Protein AF-A0A1F1UCA5-F1 (afdb_monomer_lite)

Secondary structure (DSSP, 8-state):
------GGG-SS------------------S--PPPSSEEEEEEEEEE-BTBTTS--EEEEEEEEE--HHHHHHHHHHHT-TT--HHHHHHHHHHHHHHHHT--GGGEEEEEEETTEEEEEEEEEEHHHHHHHH-EEEEE-TTS-EEEEE-GGGG--BGGGTEEEEEEEE-SS-EEEESTT-EEETTEEEEEHHHHHHHTTT----TT--SSSS--EEEEEPPS----

Radius of gyration: 19.63 Å; chains: 1; bounding box: 53×40×65 Å

Foldseek 3Di:
DDDQDQPLPPPPDADDDDDDDDDDDDDDDDPPPPQDPFWEKEKEWEWDDPPPQPDFIWIKIKIKTAAHPVRQVVVCVVNVHDLQAPQVVVVSVVVVLCVVLVHDPVQWDKDAPDRRMIMIIGPTHGQVSVCVVFVWHWHQDPLQKIKIWGDLVSQAARVVRSYKYKYKYADPFFWPDWPLPFDGDGRITMDINVSSCVQCVPWDDDDPPDPDTGGITMIMHDRPDPPD

Sequence (228 aa):
MKFTKSLSAVTAVVFAGSLALTGCSTEGAEKTQEKPTANKFIYHVDVEAPDGAKKPLVANVRTKLEATDETLEKMGKEHGIENVDAKRTIEGDDENLIKVLDLSEDQVRSTSESRNVAVTEVDRLSMDKLYKMLRIKASHTDKGTYLLEILPATLAPIEEDNLTYEVNVTLPEPIEKANVSGKVDGNTVTWTSDNYAEAMKGVEIKPMMYEAAGKTLTAETRPTNTDK

pLDDT: mean 76.88, std 21.8, range [22.52, 97.5]

Structure (mmCIF, N/CA/C/O backbone):
data_AF-A0A1F1UCA5-F1
#
_entry.id   AF-A0A1F1UCA5-F1
#
loop_
_atom_site.group_PDB
_atom_site.id
_atom_site.type_symbol
_atom_site.label_atom_id
_atom_site.label_alt_id
_atom_site.label_comp_id
_atom_site.label_asym_id
_atom_site.label_entity_id
_atom_site.label_seq_id
_atom_site.pdbx_PDB_ins_code
_atom_site.Cartn_x
_atom_site.Cartn_y
_atom_site.Cartn_z
_atom_site.occupancy
_atom_site.B_iso_or_equiv
_atom_site.auth_seq_id
_atom_site.auth_comp_id
_atom_site.auth_asym_id
_atom_site.auth_atom_id
_atom_site.pdbx_PDB_model_num
ATOM 1 N N . MET A 1 1 ? 2.844 -19.594 -37.179 1.00 29.61 1 MET A N 1
ATOM 2 C CA . MET A 1 1 ? 2.090 -19.001 -36.054 1.00 29.61 1 MET A CA 1
ATOM 3 C C . MET A 1 1 ? 3.098 -18.530 -35.019 1.00 29.61 1 MET A C 1
ATOM 5 O O . MET A 1 1 ? 3.843 -19.358 -34.514 1.00 29.61 1 MET A O 1
ATOM 9 N N . LYS A 1 2 ? 3.211 -17.215 -34.795 1.00 28.41 2 LYS A N 1
ATOM 10 C CA . LYS A 1 2 ? 4.037 -16.651 -33.718 1.00 28.41 2 LYS A CA 1
ATOM 11 C C . LYS A 1 2 ? 3.200 -16.716 -32.442 1.00 28.41 2 LYS A C 1
ATOM 13 O O . LYS A 1 2 ? 2.146 -16.095 -32.390 1.00 28.41 2 LYS A O 1
ATOM 18 N N . PHE A 1 3 ? 3.626 -17.513 -31.469 1.00 28.11 3 PHE A N 1
ATOM 19 C CA . PHE A 1 3 ? 2.999 -17.553 -30.153 1.00 28.11 3 PHE A CA 1
ATOM 20 C C . PHE A 1 3 ? 3.394 -16.279 -29.401 1.00 28.11 3 PHE A C 1
ATOM 22 O O . PHE A 1 3 ? 4.516 -16.171 -28.912 1.00 28.11 3 PHE A O 1
ATOM 29 N N . THR A 1 4 ? 2.493 -15.301 -29.344 1.00 30.06 4 THR A N 1
ATOM 30 C CA . THR A 1 4 ? 2.537 -14.217 -28.359 1.00 30.06 4 THR A CA 1
ATOM 31 C C . THR A 1 4 ? 2.381 -14.851 -26.983 1.00 30.06 4 THR A C 1
ATOM 33 O O . THR A 1 4 ? 1.290 -15.285 -26.614 1.00 30.06 4 THR A O 1
ATOM 36 N N . LYS A 1 5 ? 3.486 -14.985 -26.245 1.00 30.11 5 LYS A N 1
ATOM 37 C CA . LYS A 1 5 ? 3.418 -15.314 -24.823 1.00 30.11 5 LYS A CA 1
ATOM 38 C C . LYS A 1 5 ? 2.804 -14.107 -24.117 1.00 30.11 5 LYS A C 1
ATOM 40 O O . LYS A 1 5 ? 3.345 -13.012 -24.186 1.00 30.11 5 LYS A O 1
ATOM 45 N N . SER A 1 6 ? 1.643 -14.332 -23.517 1.00 28.06 6 SER A N 1
ATOM 46 C CA . SER A 1 6 ? 0.975 -13.401 -22.614 1.00 28.06 6 SER A CA 1
ATOM 47 C C . SER A 1 6 ? 1.941 -12.943 -21.511 1.00 28.06 6 SER A C 1
ATOM 49 O O . SER A 1 6 ? 2.622 -13.792 -20.929 1.00 28.06 6 SER A O 1
ATOM 51 N N . LEU A 1 7 ? 1.975 -11.638 -21.200 1.00 37.88 7 LEU A N 1
ATOM 52 C CA . LEU A 1 7 ? 2.659 -11.086 -20.014 1.00 37.88 7 LEU A CA 1
ATOM 53 C C . LEU A 1 7 ? 2.157 -11.719 -18.701 1.00 37.88 7 LEU A C 1
ATOM 55 O O . LEU A 1 7 ? 2.854 -11.678 -17.696 1.00 37.88 7 LEU A O 1
ATOM 59 N N . SER A 1 8 ? 0.988 -12.366 -18.714 1.00 31.72 8 SER A N 1
ATOM 60 C CA . SER A 1 8 ? 0.300 -12.917 -17.540 1.00 31.72 8 SER A CA 1
ATOM 61 C C . SER A 1 8 ? 0.996 -14.094 -16.830 1.00 31.72 8 SER A C 1
ATOM 63 O O . SER A 1 8 ? 0.347 -14.791 -16.055 1.00 31.72 8 SER A O 1
ATOM 65 N N . ALA A 1 9 ? 2.256 -14.410 -17.141 1.00 26.06 9 ALA A N 1
ATOM 66 C CA . ALA A 1 9 ? 2.940 -15.607 -16.640 1.00 26.06 9 ALA A CA 1
ATOM 67 C C . ALA A 1 9 ? 4.094 -15.330 -15.659 1.00 26.06 9 ALA A C 1
ATOM 69 O O . ALA A 1 9 ? 4.720 -16.285 -15.203 1.00 26.06 9 ALA A O 1
ATOM 70 N N . VAL A 1 10 ? 4.385 -14.074 -15.307 1.00 35.16 10 VAL A N 1
ATOM 71 C CA . VAL A 1 10 ? 5.532 -13.737 -14.442 1.00 35.16 10 VAL A CA 1
ATOM 72 C C . VAL A 1 10 ? 5.078 -12.981 -13.196 1.00 35.16 10 VAL A C 1
ATOM 74 O O . VAL A 1 10 ? 5.385 -11.819 -12.996 1.00 35.16 10 VAL A O 1
ATOM 77 N N . THR A 1 11 ? 4.355 -13.672 -12.319 1.00 31.28 11 THR A N 1
ATOM 78 C CA . THR A 1 11 ? 4.196 -13.247 -10.912 1.00 31.28 11 THR A CA 1
ATOM 79 C C . THR A 1 11 ? 4.690 -14.327 -9.947 1.00 31.28 11 THR A C 1
ATOM 81 O O . THR A 1 11 ? 4.282 -14.392 -8.792 1.00 31.28 11 THR A O 1
ATOM 84 N N . ALA A 1 12 ? 5.555 -15.228 -10.425 1.00 26.84 12 ALA A N 1
ATOM 85 C CA . ALA A 1 12 ? 6.009 -16.371 -9.644 1.00 26.84 12 ALA A CA 1
ATOM 86 C C . ALA A 1 12 ? 7.443 -16.813 -9.968 1.00 26.84 12 ALA A C 1
ATOM 88 O O . ALA A 1 12 ? 7.675 -18.006 -10.103 1.00 26.84 12 ALA A O 1
ATOM 89 N N . VAL A 1 13 ? 8.416 -15.902 -10.072 1.00 29.83 13 VAL A N 1
ATOM 90 C CA . VAL A 1 13 ? 9.819 -16.246 -9.771 1.00 29.83 13 VAL A CA 1
ATOM 91 C C . VAL A 1 13 ? 10.493 -15.027 -9.155 1.00 29.83 13 VAL A C 1
ATOM 93 O O . VAL A 1 13 ? 10.746 -14.027 -9.810 1.00 29.83 13 VAL A O 1
ATOM 96 N N . VAL A 1 14 ? 10.737 -15.142 -7.860 1.00 32.75 14 VAL A N 1
ATOM 97 C CA . VAL A 1 14 ? 11.439 -14.204 -6.995 1.00 32.75 14 VAL A CA 1
ATOM 98 C C . VAL A 1 14 ? 12.895 -14.694 -6.881 1.00 32.75 14 VAL A C 1
ATOM 100 O O . VAL A 1 14 ? 13.100 -15.865 -6.568 1.00 32.75 14 VAL A O 1
ATOM 103 N N . PHE A 1 15 ? 13.857 -13.792 -7.128 1.00 35.78 15 PHE A N 1
ATOM 104 C CA . PHE A 1 15 ? 15.317 -13.854 -6.893 1.00 35.78 15 PHE A CA 1
ATOM 105 C C . PHE A 1 15 ? 16.154 -14.955 -7.580 1.00 35.78 15 PHE A C 1
ATOM 107 O O . PHE A 1 15 ? 16.087 -16.117 -7.182 1.00 35.78 15 PHE A O 1
ATOM 114 N N . ALA A 1 16 ? 17.074 -14.559 -8.482 1.00 26.48 16 ALA A N 1
ATOM 115 C CA . ALA A 1 16 ? 18.389 -15.214 -8.664 1.00 26.48 16 ALA A CA 1
ATOM 116 C C . ALA A 1 16 ? 19.351 -14.470 -9.638 1.00 26.48 16 ALA A C 1
ATOM 118 O O . ALA A 1 16 ? 19.442 -14.818 -10.810 1.00 26.48 16 ALA A O 1
ATOM 119 N N . GLY A 1 17 ? 20.207 -13.587 -9.104 1.00 22.52 17 GLY A N 1
ATOM 120 C CA . GLY A 1 17 ? 21.672 -13.753 -9.187 1.00 22.52 17 GLY A CA 1
ATOM 121 C C . GLY A 1 17 ? 22.502 -13.129 -10.336 1.00 22.52 17 GLY A C 1
ATOM 122 O O . GLY A 1 17 ? 22.533 -13.632 -11.453 1.00 22.52 17 GLY A O 1
ATOM 123 N N . SER A 1 18 ? 23.414 -12.229 -9.919 1.00 27.73 18 SER A N 1
ATOM 124 C CA . SER A 1 18 ? 24.843 -12.067 -10.313 1.00 27.73 18 SER A CA 1
ATOM 125 C C . SER A 1 18 ? 25.312 -11.027 -11.372 1.00 27.73 18 SER A C 1
ATOM 127 O O . SER A 1 18 ? 25.356 -11.287 -12.565 1.00 27.73 18 SER A O 1
ATOM 129 N N . LEU A 1 19 ? 25.794 -9.882 -10.841 1.00 24.55 19 LEU A N 1
ATOM 130 C CA . LEU A 1 19 ? 27.102 -9.184 -11.008 1.00 24.55 19 LEU A CA 1
ATOM 131 C C . LEU A 1 19 ? 27.727 -8.928 -12.410 1.00 24.55 19 LEU A C 1
ATOM 133 O O . LEU A 1 19 ? 28.256 -9.854 -13.015 1.00 24.55 19 LEU A O 1
ATOM 137 N N . ALA A 1 20 ? 27.895 -7.642 -12.794 1.00 25.06 20 ALA A N 1
ATOM 138 C CA . ALA A 1 20 ? 29.189 -6.903 -12.848 1.00 25.06 20 ALA A CA 1
ATOM 139 C C . ALA A 1 20 ? 29.136 -5.562 -13.652 1.00 25.06 20 ALA A C 1
ATOM 141 O O . ALA A 1 20 ? 28.947 -5.573 -14.862 1.00 25.06 20 ALA A O 1
ATOM 142 N N . LEU A 1 21 ? 29.349 -4.434 -12.938 1.00 25.48 21 LEU A N 1
ATOM 143 C CA . LEU A 1 21 ? 30.117 -3.185 -13.230 1.00 25.48 21 LEU A CA 1
ATOM 144 C C . LEU A 1 21 ? 30.489 -2.884 -14.710 1.00 25.48 21 LEU A C 1
ATOM 146 O O . LEU A 1 21 ? 31.111 -3.710 -15.360 1.00 25.48 21 LEU A O 1
ATOM 150 N N . THR A 1 22 ? 30.329 -1.702 -15.326 1.00 28.91 22 THR A N 1
ATOM 151 C CA . THR A 1 22 ? 30.585 -0.294 -14.935 1.00 28.91 22 THR A CA 1
ATOM 152 C C . THR A 1 22 ? 30.262 0.608 -16.145 1.00 28.91 22 THR A C 1
ATOM 154 O O . THR A 1 22 ? 30.423 0.154 -17.275 1.00 28.91 22 THR A O 1
ATOM 157 N N . GLY A 1 23 ? 29.981 1.902 -15.928 1.00 24.97 23 GLY A N 1
ATOM 158 C CA . GLY A 1 23 ? 30.421 2.948 -16.871 1.00 24.97 23 GLY A CA 1
ATOM 159 C C . GLY A 1 23 ? 29.433 4.072 -17.201 1.00 24.97 23 GLY A C 1
ATOM 160 O O . GLY A 1 23 ? 28.530 3.886 -18.002 1.00 24.97 23 GLY A O 1
ATOM 161 N N . CYS A 1 24 ? 29.699 5.243 -16.611 1.00 31.12 24 CYS A N 1
ATOM 162 C CA . CYS A 1 24 ? 29.174 6.600 -16.845 1.00 31.12 24 CYS A CA 1
ATOM 163 C C . CYS A 1 24 ? 28.965 6.967 -18.341 1.00 31.12 24 CYS A C 1
ATOM 165 O O . CYS A 1 24 ? 29.626 6.404 -19.202 1.00 31.12 24 CYS A O 1
ATOM 167 N N . SER A 1 25 ? 28.169 7.960 -18.754 1.00 32.81 25 SER A N 1
ATOM 168 C CA . SER A 1 25 ? 28.015 9.309 -18.194 1.00 32.81 25 SER A CA 1
ATOM 169 C C . SER A 1 25 ? 26.886 10.112 -18.882 1.00 32.81 25 SER A C 1
ATOM 171 O O . SER A 1 25 ? 26.629 9.870 -20.056 1.00 32.81 25 SER A O 1
ATOM 173 N N . THR A 1 26 ? 26.336 11.100 -18.148 1.00 37.50 26 THR A N 1
ATOM 174 C CA . THR A 1 26 ? 25.958 12.508 -18.506 1.00 37.50 26 THR A CA 1
ATOM 175 C C . THR A 1 26 ? 25.437 12.827 -19.921 1.00 37.50 26 THR A C 1
ATOM 177 O O . THR A 1 26 ? 26.039 12.420 -20.903 1.00 37.50 26 THR A O 1
ATOM 180 N N . GLU A 1 27 ? 24.450 13.690 -20.182 1.00 36.00 27 GLU A N 1
ATOM 181 C CA . GLU A 1 27 ? 23.728 14.756 -19.456 1.00 36.00 27 GLU A CA 1
ATOM 182 C C . GLU A 1 27 ? 22.637 15.285 -20.430 1.00 36.00 27 GLU A C 1
ATOM 184 O O . GLU A 1 27 ? 22.851 15.228 -21.642 1.00 36.00 27 GLU A O 1
ATOM 189 N N . GLY A 1 28 ? 21.539 15.892 -19.943 1.00 29.39 28 GLY A N 1
ATOM 190 C CA . GLY A 1 28 ? 20.855 16.961 -20.704 1.00 29.39 28 GLY A CA 1
ATOM 191 C C . GLY A 1 28 ? 19.314 17.017 -20.734 1.00 29.39 28 GLY A C 1
ATOM 192 O O . GLY A 1 28 ? 18.699 16.456 -21.627 1.00 29.39 28 GLY A O 1
ATOM 193 N N . ALA A 1 29 ? 18.755 17.833 -19.829 1.00 41.31 29 ALA A N 1
ATOM 194 C CA . ALA A 1 29 ? 17.634 18.784 -19.982 1.00 41.31 29 ALA A CA 1
ATOM 195 C C . ALA A 1 29 ? 16.219 18.354 -20.449 1.00 41.31 29 ALA A C 1
ATOM 197 O O . ALA A 1 29 ? 15.969 18.091 -21.614 1.00 41.31 29 ALA A O 1
ATOM 198 N N . GLU A 1 30 ? 15.252 18.544 -19.549 1.00 29.78 30 GLU A N 1
ATOM 199 C CA . GLU A 1 30 ? 14.066 19.418 -19.670 1.00 29.78 30 GLU A CA 1
ATOM 200 C C . GLU A 1 30 ? 13.594 19.673 -18.217 1.00 29.78 30 GLU A C 1
ATOM 202 O O . GLU A 1 30 ? 14.087 19.005 -17.309 1.00 29.78 30 GLU A O 1
ATOM 207 N N . LYS A 1 31 ? 12.643 20.574 -17.915 1.00 44.56 31 LYS A N 1
ATOM 208 C CA . LYS A 1 31 ? 11.865 20.415 -16.656 1.00 44.56 31 LYS A CA 1
ATOM 209 C C . LYS A 1 31 ? 10.857 19.278 -16.853 1.00 44.56 31 LYS A C 1
ATOM 211 O O . LYS A 1 31 ? 9.648 19.441 -16.735 1.00 44.56 31 LYS A O 1
ATOM 216 N N . THR A 1 32 ? 11.407 18.144 -17.248 1.00 45.00 32 THR A N 1
ATOM 217 C CA . THR A 1 32 ? 10.836 16.822 -17.182 1.00 45.00 32 THR A CA 1
ATOM 218 C C . THR A 1 32 ? 10.604 16.533 -15.709 1.00 45.00 32 THR A C 1
ATOM 220 O O . THR A 1 32 ? 11.380 16.964 -14.852 1.00 45.00 32 THR A O 1
ATOM 223 N N . GLN A 1 33 ? 9.514 15.834 -15.398 1.00 55.53 33 GLN A N 1
ATOM 224 C CA . GLN A 1 33 ? 9.449 15.089 -14.147 1.00 55.53 33 GLN A CA 1
ATOM 225 C C . GLN A 1 33 ? 10.791 14.363 -14.032 1.00 55.53 33 GLN A C 1
ATOM 227 O O . GLN A 1 33 ? 11.160 13.639 -14.962 1.00 55.53 33 GLN A O 1
ATOM 232 N N . GLU A 1 34 ? 11.574 14.704 -13.003 1.00 72.31 34 GLU A N 1
ATOM 233 C CA . GLU A 1 34 ? 12.939 14.204 -12.891 1.00 72.31 34 GLU A CA 1
ATOM 234 C C . GLU A 1 34 ? 12.857 12.687 -12.980 1.00 72.31 34 GLU A C 1
ATOM 236 O O . GLU A 1 34 ? 12.045 12.065 -12.287 1.00 72.31 34 GLU A O 1
ATOM 241 N N . LYS A 1 35 ? 13.594 12.113 -13.935 1.00 83.00 35 LYS A N 1
ATOM 242 C CA . LYS A 1 35 ? 13.526 10.676 -14.167 1.00 83.00 35 LYS A CA 1
ATOM 243 C C . LYS A 1 35 ? 13.821 9.970 -12.844 1.00 83.00 35 LYS A C 1
ATOM 245 O O . LYS A 1 35 ? 14.785 10.363 -12.180 1.00 83.00 35 LYS A O 1
ATOM 250 N N . PRO A 1 36 ? 13.042 8.942 -12.471 1.00 86.25 36 PRO A N 1
ATOM 251 C CA . PRO A 1 36 ? 13.325 8.177 -11.271 1.00 86.25 36 PRO A CA 1
ATOM 252 C C . PRO A 1 36 ? 14.775 7.691 -11.288 1.00 86.25 36 PRO A C 1
ATOM 254 O O . PRO A 1 36 ? 15.224 7.070 -12.253 1.00 86.25 36 PRO A O 1
ATOM 257 N N . THR A 1 37 ? 15.513 8.007 -10.228 1.00 87.56 37 THR A N 1
ATOM 258 C CA . THR A 1 37 ? 16.899 7.555 -10.026 1.00 87.56 37 THR A CA 1
ATOM 259 C C . THR A 1 37 ? 16.964 6.235 -9.256 1.00 87.56 37 THR A C 1
ATOM 261 O O . THR A 1 37 ? 18.003 5.581 -9.231 1.00 87.56 37 THR A O 1
ATOM 264 N N . ALA A 1 38 ? 15.843 5.824 -8.663 1.00 88.69 38 ALA A N 1
ATOM 265 C CA . ALA A 1 38 ? 15.625 4.541 -8.015 1.00 88.69 38 ALA A CA 1
ATOM 266 C C . ALA A 1 38 ? 14.212 4.046 -8.343 1.00 88.69 38 ALA A C 1
ATOM 268 O O . ALA A 1 38 ? 13.340 4.846 -8.692 1.00 88.69 38 ALA A O 1
ATOM 269 N N . ASN A 1 39 ? 13.990 2.738 -8.226 1.00 91.00 39 ASN A N 1
ATOM 270 C CA . ASN A 1 39 ? 12.667 2.172 -8.430 1.00 91.00 39 ASN A CA 1
ATOM 271 C C . ASN A 1 39 ? 11.850 2.331 -7.142 1.00 91.00 39 ASN A C 1
ATOM 273 O O . ASN A 1 39 ? 12.332 2.068 -6.033 1.00 91.00 39 ASN A O 1
ATOM 277 N N . LYS A 1 40 ? 10.601 2.769 -7.272 1.00 93.00 40 LYS A N 1
ATOM 278 C CA . LYS A 1 40 ? 9.716 2.977 -6.128 1.00 93.00 40 LYS A CA 1
ATOM 279 C C . LYS A 1 40 ? 8.298 2.541 -6.449 1.00 93.00 40 LYS A C 1
ATOM 281 O O . LYS A 1 40 ? 7.750 2.886 -7.495 1.00 93.00 40 LYS A O 1
ATOM 286 N N . PHE A 1 41 ? 7.697 1.818 -5.515 1.00 92.00 41 PHE A N 1
ATOM 287 C CA . PHE A 1 41 ? 6.286 1.468 -5.537 1.00 92.00 41 PHE A CA 1
ATOM 288 C C . PHE A 1 41 ? 5.586 2.148 -4.365 1.00 92.00 41 PHE A C 1
ATOM 290 O O . PHE A 1 41 ? 5.955 1.946 -3.206 1.00 92.00 41 PHE A O 1
ATOM 297 N N . ILE A 1 42 ? 4.590 2.975 -4.657 1.00 94.31 42 ILE A N 1
ATOM 298 C CA . ILE A 1 42 ? 3.882 3.759 -3.645 1.00 94.31 42 ILE A CA 1
ATOM 299 C C . ILE A 1 42 ? 2.419 3.347 -3.644 1.00 94.31 42 ILE A C 1
ATOM 301 O O . ILE A 1 42 ? 1.742 3.455 -4.665 1.00 94.31 42 ILE A O 1
ATOM 305 N N . TYR A 1 43 ? 1.922 2.931 -2.487 1.00 93.81 43 TYR A N 1
ATOM 306 C CA . TYR A 1 43 ? 0.505 2.697 -2.252 1.00 93.81 43 TYR A CA 1
ATOM 307 C C . TYR A 1 43 ? -0.079 3.863 -1.465 1.00 93.81 43 TYR A C 1
ATOM 309 O O . TYR A 1 43 ? 0.372 4.156 -0.359 1.00 93.8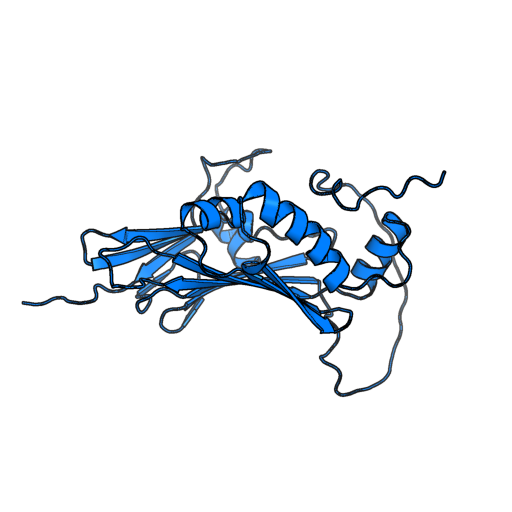1 43 TYR A O 1
ATOM 317 N N . HIS A 1 44 ? -1.105 4.505 -2.009 1.00 97.31 44 HIS A N 1
ATOM 318 C CA . HIS A 1 44 ? -1.985 5.396 -1.265 1.00 97.31 44 HIS A CA 1
ATOM 319 C C . HIS A 1 44 ? -3.320 4.692 -1.071 1.00 97.31 44 HIS A C 1
ATOM 321 O O . HIS A 1 44 ? -3.983 4.348 -2.046 1.00 97.31 44 HIS A O 1
ATOM 327 N N . VAL A 1 45 ? -3.693 4.456 0.179 1.00 97.25 45 VAL A N 1
ATOM 328 C CA . VAL A 1 45 ? -4.930 3.776 0.555 1.00 97.25 45 VAL A CA 1
ATOM 329 C C . VAL A 1 45 ? -5.773 4.750 1.353 1.00 97.25 45 VAL A C 1
ATOM 331 O O . VAL A 1 45 ? -5.404 5.105 2.469 1.00 97.25 45 VAL A O 1
ATOM 334 N N . ASP A 1 46 ? -6.898 5.165 0.791 1.00 97.00 46 ASP A N 1
ATOM 335 C CA . ASP A 1 46 ? -7.871 6.004 1.480 1.00 97.00 46 ASP A CA 1
ATOM 336 C C . ASP A 1 46 ? -9.017 5.136 1.990 1.00 97.00 46 ASP A C 1
ATOM 338 O O . ASP A 1 46 ? -9.760 4.555 1.195 1.00 97.00 46 ASP A O 1
ATOM 342 N N . VAL A 1 47 ? -9.110 4.977 3.310 1.00 94.94 47 VAL A N 1
ATOM 343 C CA . VAL A 1 47 ? -10.154 4.192 3.967 1.00 94.94 47 VAL A CA 1
ATOM 344 C C . VAL A 1 47 ? -11.311 5.108 4.329 1.00 94.94 47 VAL A C 1
ATOM 346 O O . VAL A 1 47 ? -11.186 5.999 5.167 1.00 94.94 47 VAL A O 1
ATOM 349 N N . GLU A 1 48 ? -12.479 4.806 3.778 1.00 91.38 48 GLU A N 1
ATOM 350 C CA . GLU A 1 48 ? -13.699 5.574 3.977 1.00 91.38 48 GLU A CA 1
ATOM 351 C C . GLU A 1 48 ? -14.738 4.797 4.792 1.00 91.38 48 GLU A C 1
ATOM 353 O O . GLU A 1 48 ? -14.866 3.569 4.702 1.00 91.38 48 GLU A O 1
ATOM 358 N N . ALA A 1 49 ? -15.553 5.549 5.535 1.00 86.19 49 ALA A N 1
ATOM 359 C CA . ALA A 1 49 ? -16.763 5.077 6.202 1.00 86.19 49 ALA A CA 1
ATOM 360 C C . ALA A 1 49 ? -17.995 5.761 5.564 1.00 86.19 49 ALA A C 1
ATOM 362 O O . ALA A 1 49 ? -18.446 6.788 6.076 1.00 86.19 49 ALA A O 1
ATOM 363 N N . PRO A 1 50 ? -18.560 5.221 4.461 1.00 72.44 50 PRO A N 1
ATOM 364 C CA . PRO A 1 50 ? -19.492 5.941 3.579 1.00 72.44 50 PRO A CA 1
ATOM 365 C C . PRO A 1 50 ? -20.759 6.493 4.249 1.00 72.44 50 PRO A C 1
ATOM 367 O O . PRO A 1 50 ? -21.337 7.452 3.758 1.00 72.44 50 PRO A O 1
ATOM 370 N N . ASP A 1 51 ? -21.187 5.896 5.367 1.00 69.31 51 ASP A N 1
ATOM 371 C CA . ASP A 1 51 ? -22.345 6.331 6.161 1.00 69.31 51 ASP A CA 1
ATOM 372 C C . ASP A 1 51 ? -22.026 6.315 7.677 1.00 69.31 51 ASP A C 1
ATOM 374 O O . ASP A 1 51 ? -22.880 6.011 8.517 1.00 69.31 51 ASP A O 1
ATOM 378 N N . GLY A 1 52 ? -20.761 6.581 8.031 1.00 64.19 52 GLY A N 1
ATOM 379 C CA . GLY A 1 52 ? -20.222 6.453 9.389 1.00 64.19 52 GLY A CA 1
ATOM 380 C C . GLY A 1 52 ? -19.908 5.006 9.799 1.00 64.19 52 GLY A C 1
ATOM 381 O O . GLY A 1 52 ? -20.082 4.064 9.025 1.00 64.19 52 GLY A O 1
ATOM 382 N N . ALA A 1 53 ? -19.469 4.812 11.049 1.00 63.12 53 ALA A N 1
ATOM 383 C CA . ALA A 1 53 ? -18.935 3.544 11.581 1.00 63.12 53 ALA A CA 1
ATOM 384 C C . ALA A 1 53 ? -19.881 2.319 11.527 1.00 63.12 53 ALA A C 1
ATOM 386 O O . ALA A 1 53 ? -19.485 1.208 11.873 1.00 63.12 53 ALA A O 1
ATOM 387 N N . LYS A 1 54 ? -21.148 2.500 11.131 1.00 63.66 54 LYS A N 1
ATOM 388 C CA . LYS A 1 54 ? -22.175 1.444 11.107 1.00 63.66 54 LYS A CA 1
ATOM 389 C C . LYS A 1 54 ? -22.224 0.646 9.804 1.00 63.66 54 LYS A C 1
ATOM 391 O O . LYS A 1 54 ? -22.918 -0.369 9.760 1.00 63.66 54 LYS A O 1
ATOM 396 N N . LYS A 1 55 ? -21.541 1.089 8.746 1.00 70.00 55 LYS A N 1
ATOM 397 C CA . LYS A 1 55 ? -21.437 0.346 7.483 1.00 70.00 55 LYS A CA 1
ATOM 398 C C . LYS A 1 55 ? -20.017 -0.173 7.258 1.00 70.00 55 LYS A C 1
ATOM 400 O O . LYS A 1 55 ? -19.080 0.362 7.848 1.00 70.00 55 LYS A O 1
ATOM 405 N N . PRO A 1 56 ? -19.852 -1.221 6.428 1.00 84.38 56 PRO A N 1
ATOM 406 C CA . PRO A 1 56 ? -18.534 -1.740 6.098 1.00 84.38 56 PRO A CA 1
ATOM 407 C C . PRO A 1 56 ? -17.645 -0.641 5.519 1.00 84.38 56 PRO A C 1
ATOM 409 O O . PRO A 1 56 ? -18.082 0.120 4.655 1.00 84.38 56 PRO A O 1
ATOM 412 N N . LEU A 1 57 ? -16.401 -0.598 5.989 1.00 91.75 57 LEU A N 1
ATOM 413 C CA . LEU A 1 57 ? -15.373 0.259 5.421 1.00 91.75 57 LEU A CA 1
ATOM 414 C C . LEU A 1 57 ? -15.100 -0.132 3.969 1.00 91.75 57 LEU A C 1
ATOM 416 O O . LEU A 1 57 ? -15.140 -1.316 3.605 1.00 91.75 57 LEU A O 1
ATOM 420 N N . VAL A 1 58 ? -14.772 0.870 3.166 1.00 93.31 58 VAL A N 1
ATOM 421 C CA . VAL A 1 58 ? -14.275 0.699 1.798 1.00 93.31 58 VAL A CA 1
ATOM 422 C C . VAL A 1 58 ? -12.942 1.420 1.655 1.00 93.31 58 VAL A C 1
ATOM 424 O O . VAL A 1 58 ? -12.630 2.296 2.455 1.00 93.31 58 VAL A O 1
ATOM 427 N N . ALA A 1 59 ? -12.138 1.021 0.676 1.00 95.00 59 ALA A N 1
ATOM 428 C CA . ALA A 1 59 ? -10.878 1.671 0.363 1.00 95.00 59 ALA A CA 1
ATOM 429 C C . ALA A 1 59 ? -10.807 2.066 -1.106 1.00 95.00 59 ALA A C 1
ATOM 431 O O . ALA A 1 59 ? -11.155 1.269 -1.979 1.00 95.00 59 ALA A O 1
ATOM 432 N N . ASN A 1 60 ? -10.287 3.257 -1.361 1.00 95.44 60 ASN A N 1
ATOM 433 C CA . ASN A 1 60 ? -9.796 3.651 -2.673 1.00 95.44 60 ASN A CA 1
ATOM 434 C C . ASN A 1 60 ? -8.273 3.514 -2.655 1.00 95.44 60 ASN A C 1
ATOM 436 O O . ASN A 1 60 ? -7.615 3.949 -1.706 1.00 95.44 60 ASN A O 1
ATOM 440 N N . VAL A 1 61 ? -7.706 2.858 -3.663 1.00 95.38 61 VAL A N 1
ATOM 441 C CA . VAL A 1 61 ? -6.266 2.592 -3.735 1.00 95.38 61 VAL A CA 1
ATOM 442 C C . VAL A 1 61 ? -5.698 3.273 -4.963 1.00 95.38 61 VAL A C 1
ATOM 444 O O . VAL A 1 61 ? -6.099 2.972 -6.081 1.00 95.38 61 VAL A O 1
ATOM 447 N N . ARG A 1 62 ? -4.722 4.153 -4.759 1.00 94.88 62 ARG A N 1
ATOM 448 C CA . ARG A 1 62 ? -3.891 4.706 -5.825 1.00 94.88 62 ARG A CA 1
ATOM 449 C C . ARG A 1 62 ? -2.482 4.161 -5.687 1.00 94.88 62 ARG A C 1
ATOM 451 O O . ARG A 1 62 ? -1.751 4.506 -4.759 1.00 94.88 62 ARG A O 1
ATOM 458 N N . THR A 1 63 ? -2.101 3.333 -6.639 1.00 91.50 63 THR A N 1
ATOM 459 C CA . THR A 1 63 ? -0.766 2.769 -6.769 1.00 91.50 63 THR A CA 1
ATOM 460 C C . THR A 1 63 ? 0.040 3.606 -7.748 1.00 91.50 63 THR A C 1
ATOM 462 O O . THR A 1 63 ? -0.440 3.895 -8.840 1.00 91.50 63 THR A O 1
ATOM 465 N N . LYS A 1 64 ? 1.271 3.972 -7.394 1.00 92.31 64 LYS A N 1
ATOM 466 C CA . LYS A 1 64 ? 2.216 4.646 -8.288 1.00 92.31 64 LYS A CA 1
ATOM 467 C C . LYS A 1 64 ? 3.489 3.817 -8.425 1.00 92.31 64 LYS A C 1
ATOM 469 O O . LYS A 1 64 ? 4.146 3.533 -7.425 1.00 92.31 64 LYS A O 1
ATOM 474 N N . LEU A 1 65 ? 3.836 3.481 -9.663 1.00 90.94 65 LEU A N 1
ATOM 475 C CA . LEU A 1 65 ? 5.111 2.877 -10.034 1.00 90.94 65 LEU A CA 1
ATOM 476 C C . LEU A 1 65 ? 6.026 3.961 -10.600 1.00 90.94 65 LEU A C 1
ATOM 478 O O . LEU A 1 65 ? 5.670 4.638 -11.565 1.00 90.94 65 LEU A O 1
ATOM 482 N N . GLU A 1 66 ? 7.216 4.081 -10.029 1.00 92.25 66 GLU A N 1
ATOM 483 C CA . GLU A 1 66 ? 8.334 4.843 -10.573 1.00 92.25 66 GLU A CA 1
ATOM 484 C C . GLU A 1 66 ? 9.444 3.850 -10.927 1.00 92.25 66 GLU A C 1
ATOM 486 O O . GLU A 1 66 ? 9.991 3.186 -10.046 1.00 92.25 66 GLU A O 1
ATOM 491 N N . ALA A 1 67 ? 9.749 3.716 -12.216 1.00 90.75 67 ALA A N 1
ATOM 492 C CA . ALA A 1 67 ? 10.736 2.774 -12.729 1.00 90.75 67 ALA A CA 1
ATOM 493 C C . ALA A 1 67 ? 11.882 3.508 -13.429 1.00 90.75 67 ALA A C 1
ATOM 495 O O . ALA A 1 67 ? 11.659 4.398 -14.253 1.00 90.75 67 ALA A O 1
ATOM 496 N N . THR A 1 68 ? 13.119 3.117 -13.146 1.00 91.44 68 THR A N 1
ATOM 497 C CA . THR A 1 68 ? 14.286 3.635 -13.865 1.00 91.44 68 THR A CA 1
ATOM 498 C C . THR A 1 68 ? 14.274 3.151 -15.318 1.00 91.44 68 THR A C 1
ATOM 500 O O . THR A 1 68 ? 13.671 2.127 -15.654 1.00 91.44 68 THR A O 1
ATOM 503 N N . ASP A 1 69 ? 14.960 3.879 -16.203 1.00 90.31 69 ASP A N 1
ATOM 504 C CA . ASP A 1 69 ? 15.127 3.450 -17.599 1.00 90.31 69 ASP A CA 1
ATOM 505 C C . ASP A 1 69 ? 15.798 2.070 -17.689 1.00 90.31 69 ASP A C 1
ATOM 507 O O . ASP A 1 69 ? 15.409 1.253 -18.518 1.00 90.31 69 ASP A O 1
ATOM 511 N N . GLU A 1 70 ? 16.750 1.783 -16.796 1.00 89.38 70 GLU A N 1
ATOM 512 C CA . GLU A 1 70 ? 17.441 0.493 -16.718 1.00 89.38 70 GLU A CA 1
ATOM 513 C C . GLU A 1 70 ? 16.471 -0.664 -16.441 1.00 89.38 70 GLU A C 1
ATOM 515 O O . GLU A 1 70 ? 16.487 -1.662 -17.164 1.00 89.38 70 GLU A O 1
ATOM 520 N N . THR A 1 71 ? 15.584 -0.515 -15.451 1.00 88.06 71 THR A N 1
ATOM 521 C CA . THR A 1 71 ? 14.567 -1.528 -15.124 1.00 88.06 71 THR A CA 1
ATOM 522 C C . THR A 1 71 ? 13.617 -1.741 -16.290 1.00 88.06 71 THR A C 1
ATOM 524 O O . THR A 1 71 ? 13.335 -2.880 -16.663 1.00 88.06 71 THR A O 1
ATOM 527 N N . LEU A 1 72 ? 13.149 -0.650 -16.906 1.00 87.25 72 LEU A N 1
ATOM 528 C CA . LEU A 1 72 ? 12.307 -0.727 -18.095 1.00 87.25 72 LEU A CA 1
ATOM 529 C C . LEU A 1 72 ? 13.031 -1.503 -19.200 1.00 87.25 72 LEU A C 1
ATOM 531 O O . LEU A 1 72 ? 12.519 -2.509 -19.674 1.00 87.25 72 LEU A O 1
ATOM 535 N N . GLU A 1 73 ? 14.244 -1.111 -19.580 1.00 87.88 73 GLU A N 1
ATOM 536 C CA . GLU A 1 73 ? 15.010 -1.788 -20.630 1.00 87.88 73 GLU A CA 1
ATOM 537 C C . GLU A 1 73 ? 15.283 -3.268 -20.338 1.00 87.88 73 GLU A C 1
ATOM 539 O O . GLU A 1 73 ? 15.199 -4.086 -21.260 1.00 87.88 73 GLU A O 1
ATOM 544 N N . LYS A 1 74 ? 15.590 -3.620 -19.082 1.00 85.81 74 LYS A N 1
ATOM 545 C CA . LYS A 1 74 ? 15.746 -5.011 -18.629 1.00 85.81 74 LYS A CA 1
ATOM 546 C C . LYS A 1 74 ? 14.464 -5.803 -18.898 1.00 85.81 74 LYS A C 1
ATOM 548 O O . LYS A 1 74 ? 14.519 -6.791 -19.632 1.00 85.81 74 LYS A O 1
ATOM 553 N N . MET A 1 75 ? 13.310 -5.307 -18.445 1.00 80.31 75 MET A N 1
ATOM 554 C CA . MET A 1 75 ? 12.005 -5.936 -18.703 1.00 80.31 75 MET A CA 1
ATOM 555 C C . MET A 1 75 ? 11.706 -6.046 -20.205 1.00 80.31 75 MET A C 1
ATOM 557 O O . MET A 1 75 ? 11.274 -7.090 -20.693 1.00 80.31 75 MET A O 1
ATOM 561 N N . GLY A 1 76 ? 11.981 -4.994 -20.979 1.00 81.50 76 GLY A N 1
ATOM 562 C CA . GLY A 1 76 ? 11.795 -5.010 -22.432 1.00 81.50 76 GLY A CA 1
ATOM 563 C C . GLY A 1 76 ? 12.592 -6.123 -23.112 1.00 81.50 76 GLY A C 1
ATOM 564 O O . GLY A 1 76 ? 12.053 -6.845 -23.952 1.00 81.50 76 GLY A O 1
ATOM 565 N N . LYS A 1 77 ? 13.856 -6.315 -22.715 1.00 85.62 77 LYS A N 1
ATOM 566 C CA . LYS A 1 77 ? 14.722 -7.387 -23.235 1.00 85.62 77 LYS A CA 1
ATOM 567 C C . LYS A 1 77 ? 14.228 -8.773 -22.827 1.00 85.62 77 LYS A C 1
ATOM 569 O O . LYS A 1 77 ? 14.152 -9.652 -23.683 1.00 85.62 77 LYS A O 1
ATOM 574 N N . GLU A 1 78 ? 13.872 -8.962 -21.559 1.00 81.44 78 GLU A N 1
ATOM 575 C CA . GLU A 1 78 ? 13.398 -10.247 -21.022 1.00 81.44 78 GLU A CA 1
ATOM 576 C C . GLU A 1 78 ? 12.097 -10.715 -21.687 1.00 81.44 78 GLU A C 1
ATOM 578 O O . GLU A 1 78 ? 11.925 -11.904 -21.966 1.00 81.44 78 GLU A O 1
ATOM 583 N N . HIS A 1 79 ? 11.210 -9.775 -22.018 1.00 73.56 79 HIS A N 1
ATOM 584 C CA . HIS A 1 79 ? 9.909 -10.066 -22.619 1.00 73.56 79 HIS A CA 1
ATOM 585 C C . HIS A 1 79 ? 9.868 -9.903 -24.146 1.00 73.56 79 HIS A C 1
ATOM 587 O O . HIS A 1 79 ? 8.843 -10.191 -24.766 1.00 73.56 79 HIS A O 1
ATOM 593 N N . GLY A 1 80 ? 10.967 -9.474 -24.774 1.00 80.38 80 GLY A N 1
ATOM 594 C CA . GLY A 1 80 ? 11.026 -9.221 -26.217 1.00 80.38 80 GLY A CA 1
ATOM 595 C C . GLY A 1 80 ? 10.097 -8.090 -26.670 1.00 80.38 80 GLY A C 1
ATOM 596 O O . GLY A 1 80 ? 9.523 -8.164 -27.758 1.00 80.38 80 GLY A O 1
ATOM 597 N N . ILE A 1 81 ? 9.914 -7.073 -25.826 1.00 77.12 81 ILE A N 1
ATOM 598 C CA . ILE A 1 81 ? 9.044 -5.920 -26.066 1.00 77.12 81 ILE A CA 1
ATOM 599 C C . ILE A 1 81 ? 9.908 -4.714 -26.420 1.00 77.12 81 ILE A C 1
ATOM 601 O O . ILE A 1 81 ? 10.704 -4.230 -25.616 1.00 77.12 81 ILE A O 1
ATOM 605 N N . GLU A 1 82 ? 9.704 -4.186 -27.622 1.00 73.19 82 GLU A N 1
ATOM 606 C CA . GLU A 1 82 ? 10.289 -2.911 -28.023 1.00 73.19 82 GLU A CA 1
ATOM 607 C C . GLU A 1 82 ? 9.504 -1.749 -27.390 1.00 73.19 82 GLU A C 1
ATOM 609 O O . GLU A 1 82 ? 8.268 -1.735 -27.394 1.00 73.19 82 GLU A O 1
ATOM 614 N N . ASN A 1 83 ? 10.228 -0.753 -26.865 1.00 74.69 83 ASN A N 1
ATOM 615 C CA . ASN A 1 83 ? 9.669 0.453 -26.238 1.00 74.69 83 ASN A CA 1
ATOM 616 C C . ASN A 1 83 ? 8.731 0.152 -25.058 1.00 74.69 83 ASN A C 1
ATOM 618 O O . ASN A 1 83 ? 7.567 0.545 -25.042 1.00 74.69 83 ASN A O 1
ATOM 622 N N . VAL A 1 84 ? 9.239 -0.585 -24.077 1.00 80.62 84 VAL A N 1
ATOM 623 C CA . VAL A 1 84 ? 8.570 -0.768 -22.786 1.00 80.62 84 VAL A CA 1
ATOM 624 C C . VAL A 1 84 ? 8.522 0.546 -21.993 1.00 80.62 84 VAL A C 1
ATOM 626 O O . VAL A 1 84 ? 9.464 1.352 -22.001 1.00 80.62 84 VAL A O 1
ATOM 629 N N . ASP A 1 85 ? 7.393 0.746 -21.326 1.00 86.50 85 ASP A N 1
ATOM 630 C CA . ASP A 1 85 ? 7.092 1.866 -20.445 1.00 86.50 85 ASP A CA 1
ATOM 631 C C . ASP A 1 85 ? 6.419 1.338 -19.169 1.00 86.50 85 ASP A C 1
ATOM 633 O O . ASP A 1 85 ? 5.942 0.202 -19.131 1.00 86.50 85 ASP A O 1
ATOM 637 N N . ALA A 1 86 ? 6.394 2.159 -18.120 1.00 85.19 86 ALA A N 1
ATOM 638 C CA . ALA A 1 86 ? 5.858 1.781 -16.817 1.00 85.19 86 ALA A CA 1
ATOM 639 C C . ALA A 1 86 ? 4.362 1.429 -16.867 1.00 85.19 86 ALA A C 1
ATOM 641 O O . ALA A 1 86 ? 3.909 0.600 -16.080 1.00 85.19 86 ALA A O 1
ATOM 642 N N . LYS A 1 87 ? 3.594 2.017 -17.796 1.00 83.69 87 LYS A N 1
ATOM 643 C CA . LYS A 1 87 ? 2.157 1.741 -17.933 1.00 83.69 87 LYS A CA 1
ATOM 644 C C . LYS A 1 87 ? 1.925 0.324 -18.441 1.00 83.69 87 LYS A C 1
ATOM 646 O O . LYS A 1 87 ? 1.107 -0.391 -17.879 1.00 83.69 87 LYS A O 1
ATOM 651 N N . ARG A 1 88 ? 2.691 -0.117 -19.438 1.00 77.81 88 ARG A N 1
ATOM 652 C CA . ARG A 1 88 ? 2.632 -1.498 -19.940 1.00 77.81 88 ARG A CA 1
ATOM 653 C C . ARG A 1 88 ? 2.995 -2.528 -18.875 1.00 77.81 88 ARG A C 1
ATOM 655 O O . ARG A 1 88 ? 2.461 -3.632 -18.913 1.00 77.81 88 ARG A O 1
ATOM 662 N N . THR A 1 89 ? 3.893 -2.182 -17.951 1.00 73.94 89 THR A N 1
ATOM 663 C CA . THR A 1 89 ? 4.239 -3.053 -16.821 1.00 73.94 89 THR A CA 1
ATOM 664 C C . THR A 1 89 ? 3.038 -3.252 -15.895 1.00 73.94 89 THR A C 1
ATOM 666 O O . THR A 1 89 ? 2.696 -4.392 -15.602 1.00 73.94 89 THR A O 1
ATOM 669 N N . ILE A 1 90 ? 2.352 -2.173 -15.499 1.00 77.12 90 ILE A N 1
ATOM 670 C CA . ILE A 1 90 ? 1.207 -2.263 -14.575 1.00 77.12 90 ILE A CA 1
ATOM 671 C C . ILE A 1 90 ? -0.072 -2.797 -15.234 1.00 77.12 90 ILE A C 1
ATOM 673 O O . ILE A 1 90 ? -0.841 -3.476 -14.572 1.00 77.12 90 ILE A O 1
ATOM 677 N N . GLU A 1 91 ? -0.291 -2.578 -16.536 1.00 74.88 91 GLU A N 1
ATOM 678 C CA . GLU A 1 91 ? -1.495 -3.072 -17.229 1.00 74.88 91 GLU A CA 1
ATOM 679 C C . GLU A 1 91 ? -1.589 -4.606 -17.215 1.00 74.88 91 GLU A C 1
ATOM 681 O O . GLU A 1 91 ? -2.680 -5.168 -17.111 1.00 74.88 91 GLU A O 1
ATOM 686 N N . GLY A 1 92 ? -0.445 -5.298 -17.276 1.00 72.19 92 GLY A N 1
ATOM 687 C CA . GLY A 1 92 ? -0.403 -6.752 -17.106 1.00 72.19 92 GLY A CA 1
ATOM 688 C C . GLY A 1 92 ? -0.803 -7.193 -15.694 1.00 72.19 92 GLY A C 1
ATOM 689 O O . GLY A 1 92 ? -1.494 -8.204 -15.533 1.00 72.19 92 GLY A O 1
ATOM 690 N N . ASP A 1 93 ? -0.413 -6.417 -14.683 1.00 73.25 93 ASP A N 1
ATOM 691 C CA . ASP A 1 93 ? -0.784 -6.657 -13.289 1.00 73.25 93 ASP A CA 1
ATOM 692 C C . ASP A 1 93 ? -2.261 -6.333 -13.036 1.00 73.25 93 ASP A C 1
ATOM 694 O O . ASP A 1 93 ? -2.922 -7.075 -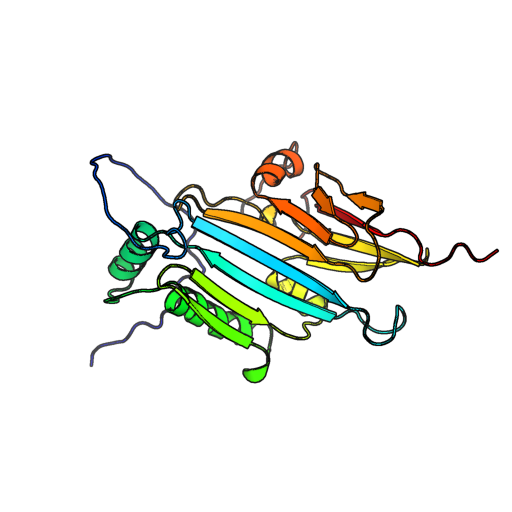12.309 1.00 73.25 93 ASP A O 1
ATOM 698 N N . ASP A 1 94 ? -2.814 -5.303 -13.682 1.00 79.25 94 ASP A N 1
ATOM 699 C CA . ASP A 1 94 ? -4.223 -4.914 -13.566 1.00 79.25 94 ASP A CA 1
ATOM 700 C C . ASP A 1 94 ? -5.157 -6.027 -14.048 1.00 79.25 94 ASP A C 1
ATOM 702 O O . ASP A 1 94 ? -6.119 -6.374 -13.363 1.00 79.25 94 ASP A O 1
ATOM 706 N N . GLU A 1 95 ? -4.864 -6.655 -15.193 1.00 78.19 95 GLU A N 1
ATOM 707 C CA . GLU A 1 95 ? -5.662 -7.784 -15.687 1.00 78.19 95 GLU A CA 1
ATOM 708 C C . GLU A 1 95 ? -5.695 -8.949 -14.691 1.00 78.19 95 GLU A C 1
ATOM 710 O O . GLU A 1 95 ? -6.710 -9.643 -14.553 1.00 78.19 95 GLU A O 1
ATOM 715 N N . ASN A 1 96 ? -4.570 -9.202 -14.021 1.00 79.62 96 ASN A N 1
ATOM 716 C CA . ASN A 1 96 ? -4.477 -10.237 -13.002 1.00 79.62 96 ASN A CA 1
ATOM 717 C C . ASN A 1 96 ? -5.216 -9.817 -11.726 1.00 79.62 96 ASN A C 1
ATOM 719 O O . ASN A 1 96 ? -5.981 -10.604 -11.170 1.00 79.62 96 ASN A O 1
ATOM 723 N N . LEU A 1 97 ? -5.048 -8.565 -11.301 1.00 81.75 97 LEU A N 1
ATOM 724 C CA . LEU A 1 97 ? -5.712 -7.973 -10.145 1.00 81.75 97 LEU A CA 1
ATOM 725 C C . LEU A 1 97 ? -7.236 -8.051 -10.279 1.00 81.75 97 LEU A C 1
ATOM 727 O O . LEU A 1 97 ? -7.902 -8.539 -9.365 1.00 81.75 97 LEU A O 1
ATOM 731 N N . ILE A 1 98 ? -7.774 -7.643 -11.433 1.00 83.00 98 ILE A N 1
ATOM 732 C CA . ILE A 1 98 ? -9.204 -7.695 -11.764 1.00 83.00 98 ILE A CA 1
ATOM 733 C C . ILE A 1 98 ? -9.738 -9.120 -11.597 1.00 83.00 98 ILE A C 1
ATOM 735 O O . ILE A 1 98 ? -10.760 -9.323 -10.944 1.00 83.00 98 ILE A O 1
ATOM 739 N N . LYS A 1 99 ? -9.022 -10.124 -12.119 1.00 84.38 99 LYS A N 1
ATOM 740 C CA . LYS A 1 99 ? -9.425 -11.539 -12.034 1.00 84.38 99 LYS A CA 1
ATOM 741 C C . LYS A 1 99 ? -9.331 -12.092 -10.614 1.00 84.38 99 LYS A C 1
ATOM 743 O O . LYS A 1 99 ? -10.258 -12.750 -10.152 1.00 84.38 99 LYS A O 1
ATOM 748 N N . VAL A 1 100 ? -8.217 -11.852 -9.922 1.00 84.00 100 VAL A N 1
ATOM 749 C CA . VAL A 1 100 ? -7.946 -12.407 -8.584 1.00 84.00 100 VAL A CA 1
ATOM 750 C C . VAL A 1 100 ? -8.873 -11.806 -7.529 1.00 84.00 100 VAL A C 1
ATOM 752 O O . VAL A 1 100 ? -9.294 -12.505 -6.605 1.00 84.00 100 VAL A O 1
ATOM 755 N N . LEU A 1 101 ? -9.197 -10.519 -7.655 1.00 85.25 101 LEU A N 1
ATOM 756 C CA . LEU A 1 101 ? -10.050 -9.799 -6.710 1.00 85.25 101 LEU A CA 1
ATOM 757 C C . LEU A 1 101 ? -11.511 -9.693 -7.159 1.00 85.25 101 LEU A C 1
ATOM 759 O O . LEU A 1 101 ? -12.317 -9.113 -6.423 1.00 85.25 101 LEU A O 1
ATOM 763 N N . ASP A 1 102 ? -11.856 -10.258 -8.320 1.00 89.69 102 ASP A N 1
ATOM 764 C CA . ASP A 1 102 ? -13.200 -10.208 -8.905 1.00 89.69 102 ASP A CA 1
ATOM 765 C C . ASP A 1 102 ? -13.720 -8.760 -8.975 1.00 89.69 102 ASP A C 1
ATOM 767 O O . ASP A 1 102 ? -14.725 -8.400 -8.357 1.00 89.69 102 ASP A O 1
ATOM 771 N N . LEU A 1 103 ? -12.931 -7.876 -9.591 1.00 87.62 103 LEU A N 1
ATOM 772 C CA . LEU A 1 103 ? -13.277 -6.465 -9.795 1.00 87.62 103 LEU A CA 1
ATOM 773 C C . LEU A 1 103 ? -13.983 -6.298 -11.134 1.00 87.62 103 LEU A C 1
ATOM 775 O O . LEU A 1 103 ? -13.741 -7.062 -12.068 1.00 87.62 103 LEU A O 1
ATOM 779 N N . SER A 1 104 ? -14.831 -5.282 -11.252 1.00 87.94 104 SER A N 1
ATOM 780 C CA . SER A 1 104 ? -15.300 -4.869 -12.570 1.00 87.94 104 SER A CA 1
ATOM 781 C C . SER A 1 104 ? -14.246 -4.001 -13.263 1.00 87.94 104 SER A C 1
ATOM 783 O O . SER A 1 104 ? -13.468 -3.304 -12.615 1.00 87.94 104 SER A O 1
ATOM 785 N N . GLU A 1 105 ? -14.189 -4.065 -14.594 1.00 81.81 105 GLU A N 1
ATOM 786 C CA . GLU A 1 105 ? -13.178 -3.344 -15.386 1.00 81.81 105 GLU A CA 1
ATOM 787 C C . GLU A 1 105 ? -13.251 -1.821 -15.194 1.00 81.81 105 GLU A C 1
ATOM 789 O O . GLU A 1 105 ? -12.237 -1.140 -15.276 1.00 81.81 105 GLU A O 1
ATOM 794 N N . ASP A 1 106 ? -14.433 -1.280 -14.888 1.00 87.06 106 ASP A N 1
ATOM 795 C CA . ASP A 1 106 ? -14.643 0.142 -14.602 1.00 87.06 106 ASP A CA 1
ATOM 796 C C . ASP A 1 106 ? -14.134 0.578 -13.220 1.00 87.06 106 ASP A C 1
ATOM 798 O O . ASP A 1 106 ? -14.005 1.777 -12.981 1.00 87.06 106 ASP A O 1
ATOM 802 N N . GLN A 1 107 ? -13.815 -0.363 -12.323 1.00 87.44 107 GLN A N 1
ATOM 803 C CA . GLN A 1 107 ? -13.214 -0.052 -11.023 1.00 87.44 107 GLN A CA 1
ATOM 804 C C . GLN A 1 107 ? -11.710 0.190 -11.096 1.00 87.44 107 GLN A C 1
ATOM 806 O O . GLN A 1 107 ? -11.166 0.708 -10.125 1.00 87.44 107 GLN A O 1
ATOM 811 N N . VAL A 1 108 ? -11.038 -0.215 -12.177 1.00 89.44 108 VAL A N 1
ATOM 812 C CA . VAL A 1 108 ? -9.577 -0.145 -12.302 1.00 89.44 108 VAL A CA 1
ATOM 813 C C . VAL A 1 108 ? -9.205 0.783 -13.447 1.00 89.44 108 VAL A C 1
ATOM 815 O O . VAL A 1 108 ? -9.634 0.596 -14.585 1.00 89.44 108 VAL A O 1
ATOM 818 N N . ARG A 1 109 ? -8.376 1.788 -13.165 1.00 90.44 109 ARG A N 1
ATOM 819 C CA . ARG A 1 109 ? -7.921 2.749 -14.170 1.00 90.44 109 ARG A CA 1
ATOM 820 C C . ARG A 1 109 ? -6.420 2.952 -14.105 1.00 90.44 109 ARG A C 1
ATOM 822 O O . ARG A 1 109 ? -5.912 3.440 -13.103 1.00 90.44 109 ARG A O 1
ATOM 829 N N . SER A 1 110 ? -5.752 2.716 -15.231 1.00 86.69 110 SER A N 1
ATOM 830 C CA . SER A 1 110 ? -4.309 2.927 -15.352 1.00 86.69 110 SER A CA 1
ATOM 831 C C . SER A 1 110 ? -3.953 4.063 -16.293 1.00 86.69 110 SER A C 1
ATOM 833 O O . SER A 1 110 ? -4.425 4.163 -17.429 1.00 86.69 110 SER A O 1
ATOM 835 N N . THR A 1 111 ? -3.095 4.952 -15.808 1.00 88.81 111 THR A N 1
ATOM 836 C CA . THR A 1 111 ? -2.651 6.163 -16.499 1.00 88.81 111 THR A CA 1
ATOM 837 C C . THR A 1 111 ? -1.129 6.256 -16.482 1.00 88.81 111 THR A C 1
ATOM 839 O O . THR A 1 111 ? -0.465 5.751 -15.582 1.00 88.81 111 THR A O 1
ATOM 842 N N . SER A 1 112 ? -0.558 6.878 -17.513 1.00 87.69 112 SER A N 1
ATOM 843 C CA . SER A 1 112 ? 0.876 7.172 -17.587 1.00 87.69 112 SER A CA 1
ATOM 844 C C . SER A 1 112 ? 1.065 8.651 -17.279 1.00 87.69 112 SER A C 1
ATOM 846 O O . SER A 1 112 ? 0.449 9.493 -17.933 1.00 87.69 112 SER A O 1
ATOM 848 N N . GLU A 1 113 ? 1.898 8.961 -16.287 1.00 88.00 113 GLU A N 1
ATOM 849 C CA . GLU A 1 113 ? 2.389 10.327 -16.062 1.00 88.00 113 GLU A CA 1
ATOM 850 C C . GLU A 1 113 ? 3.602 10.605 -16.967 1.00 88.00 113 GLU A C 1
ATOM 852 O O . GLU A 1 113 ? 3.769 11.707 -17.486 1.00 88.00 113 GLU A O 1
ATOM 857 N N . SER A 1 114 ? 4.433 9.584 -17.199 1.00 87.69 114 SER A N 1
ATOM 858 C CA . SER A 1 114 ? 5.556 9.596 -18.140 1.00 87.69 114 SER A CA 1
ATOM 859 C C . SER A 1 114 ? 5.910 8.166 -18.571 1.00 87.69 114 SER A C 1
ATOM 861 O O . SER A 1 114 ? 5.297 7.198 -18.117 1.00 87.69 114 SER A O 1
ATOM 863 N N . ARG A 1 115 ? 6.943 7.997 -19.410 1.00 87.69 115 ARG A N 1
ATOM 864 C CA . ARG A 1 115 ? 7.473 6.662 -19.747 1.00 87.69 115 ARG A CA 1
ATOM 865 C C . ARG A 1 115 ? 7.859 5.855 -18.499 1.00 87.69 115 ARG A C 1
ATOM 867 O O . ARG A 1 115 ? 7.687 4.643 -18.485 1.00 87.69 115 ARG A O 1
ATOM 874 N N . ASN A 1 116 ? 8.385 6.525 -17.478 1.00 91.31 116 ASN A N 1
ATOM 875 C CA . ASN A 1 116 ? 8.944 5.922 -16.268 1.00 91.31 116 ASN A CA 1
ATOM 876 C C . ASN A 1 116 ? 7.956 5.868 -15.106 1.00 91.31 116 ASN A C 1
ATOM 878 O O . ASN A 1 116 ? 8.246 5.243 -14.090 1.00 91.31 116 ASN A O 1
ATOM 882 N N . VAL A 1 117 ? 6.816 6.547 -15.237 1.00 90.94 117 VAL A N 1
ATOM 883 C CA . VAL A 1 117 ? 5.882 6.741 -14.135 1.00 90.94 117 VAL A CA 1
ATOM 884 C C . VAL A 1 117 ? 4.470 6.416 -14.580 1.00 90.94 117 VAL A C 1
ATOM 886 O O . VAL A 1 117 ? 3.938 7.023 -15.514 1.00 90.94 117 VAL A O 1
ATOM 889 N N . ALA A 1 118 ? 3.854 5.477 -13.875 1.00 89.81 118 ALA A N 1
ATOM 890 C CA . ALA A 1 118 ? 2.491 5.054 -14.130 1.00 89.81 118 ALA A CA 1
ATOM 891 C C . ALA A 1 118 ? 1.706 4.914 -12.827 1.00 89.81 118 ALA A C 1
ATOM 893 O O . ALA A 1 118 ? 2.275 4.739 -11.746 1.00 89.81 118 ALA A O 1
ATOM 894 N N . VAL A 1 119 ? 0.391 5.047 -12.941 1.00 91.88 119 VAL A N 1
ATOM 895 C CA . VAL A 1 119 ? -0.532 5.083 -11.813 1.00 91.88 119 VAL A CA 1
ATOM 896 C C . VAL A 1 119 ? -1.712 4.176 -12.112 1.00 91.88 119 VAL A C 1
ATOM 898 O O . VAL A 1 119 ? -2.348 4.365 -13.148 1.00 91.88 119 VAL A O 1
ATOM 901 N N . THR A 1 120 ? -2.028 3.277 -11.184 1.00 90.75 120 THR A N 1
ATOM 902 C CA . THR A 1 120 ? -3.282 2.513 -11.154 1.00 90.75 120 THR A CA 1
ATOM 903 C C . THR A 1 120 ? -4.166 3.062 -10.042 1.00 90.75 120 THR A C 1
ATOM 905 O O . THR A 1 120 ? -3.719 3.220 -8.906 1.00 90.75 120 THR A O 1
ATOM 908 N N . GLU A 1 121 ? -5.429 3.317 -10.344 1.00 92.62 121 GLU A N 1
ATOM 909 C CA . GLU A 1 121 ? -6.468 3.676 -9.383 1.00 92.62 121 GLU A CA 1
ATOM 910 C C . GLU A 1 121 ? -7.487 2.540 -9.308 1.00 92.62 121 GLU A C 1
ATOM 912 O O . GLU A 1 121 ? -7.908 2.017 -10.341 1.00 92.62 121 GLU A O 1
ATOM 917 N N . VAL A 1 122 ? -7.853 2.146 -8.089 1.00 93.44 122 VAL A N 1
ATOM 918 C CA . VAL A 1 122 ? -8.871 1.134 -7.816 1.00 93.44 122 VAL A CA 1
ATOM 919 C C . VAL A 1 122 ? -9.881 1.683 -6.824 1.00 93.44 122 VAL A C 1
ATOM 921 O O . VAL A 1 122 ? -9.548 1.931 -5.662 1.00 93.44 122 VAL A O 1
ATOM 924 N N . ASP A 1 123 ? -11.125 1.820 -7.268 1.00 91.38 123 ASP A N 1
ATOM 925 C CA . ASP A 1 123 ? -12.170 2.468 -6.481 1.00 91.38 123 ASP A CA 1
ATOM 926 C C . ASP A 1 123 ? -13.038 1.466 -5.709 1.00 91.38 123 ASP A C 1
ATOM 928 O O . ASP A 1 123 ? -13.446 0.406 -6.206 1.00 91.38 123 ASP A O 1
ATOM 932 N N . ARG A 1 124 ? -13.400 1.859 -4.481 1.00 90.06 124 ARG A N 1
ATOM 933 C CA . ARG A 1 124 ? -14.403 1.202 -3.626 1.00 90.06 124 ARG A CA 1
ATOM 934 C C . ARG A 1 124 ? -14.131 -0.283 -3.362 1.00 90.06 124 ARG A C 1
ATOM 936 O O . ARG A 1 124 ? -15.040 -1.119 -3.411 1.00 90.06 124 ARG A O 1
ATOM 943 N N . LEU A 1 125 ? -12.895 -0.630 -3.016 1.00 92.12 125 LEU A N 1
ATOM 944 C CA . LEU A 1 125 ? -12.550 -1.965 -2.534 1.00 92.12 125 LEU A CA 1
ATOM 945 C C . LEU A 1 125 ? -13.170 -2.233 -1.162 1.00 92.12 125 LEU A C 1
ATOM 947 O O . LEU A 1 125 ? -12.995 -1.471 -0.217 1.00 92.12 125 LEU A O 1
ATOM 951 N N . SER A 1 126 ? -13.835 -3.377 -1.004 1.00 92.81 126 SER A N 1
ATOM 952 C CA . SER A 1 126 ? -14.142 -3.898 0.334 1.00 92.81 126 SER A CA 1
ATOM 953 C C . SER A 1 126 ? -12.850 -4.207 1.104 1.00 92.81 126 SER A C 1
ATOM 955 O O . SER A 1 126 ? -11.863 -4.610 0.485 1.00 92.81 126 SER A O 1
ATOM 957 N N . MET A 1 127 ? -12.876 -4.148 2.439 1.00 92.06 127 MET A N 1
ATOM 958 C CA . MET A 1 127 ? -11.709 -4.500 3.268 1.00 92.06 127 MET A CA 1
ATOM 959 C C . MET A 1 127 ? -11.155 -5.915 3.017 1.00 92.06 127 MET A C 1
ATOM 961 O O . MET A 1 127 ? -9.950 -6.114 3.112 1.00 92.06 127 MET A O 1
ATOM 965 N N . ASP A 1 128 ? -11.995 -6.892 2.656 1.00 91.19 128 ASP A N 1
ATOM 966 C CA . ASP A 1 128 ? -11.532 -8.242 2.285 1.00 91.19 128 ASP A CA 1
ATOM 967 C C . ASP A 1 128 ? -10.663 -8.218 1.015 1.00 91.19 128 ASP A C 1
ATOM 969 O O . ASP A 1 128 ? -9.568 -8.781 0.984 1.00 91.19 128 ASP A O 1
ATOM 973 N N . LYS A 1 129 ? -11.118 -7.502 -0.020 1.00 92.50 129 LYS A N 1
ATOM 974 C CA . LYS A 1 129 ? -10.360 -7.319 -1.266 1.00 92.50 129 LYS A CA 1
ATOM 975 C C . LYS A 1 129 ? -9.086 -6.500 -1.041 1.00 92.50 129 LYS A C 1
ATOM 977 O O . LYS A 1 129 ? -8.042 -6.876 -1.564 1.00 92.50 129 LYS A O 1
ATOM 982 N N . LEU A 1 130 ? -9.139 -5.457 -0.208 1.00 92.12 130 LEU A N 1
ATOM 983 C CA . LEU A 1 130 ? -7.948 -4.705 0.202 1.00 92.12 130 LEU A CA 1
ATOM 984 C C . LEU A 1 130 ? -6.930 -5.612 0.909 1.00 92.12 130 LEU A C 1
ATOM 986 O O . LEU A 1 130 ? -5.737 -5.553 0.612 1.00 92.12 130 LEU A O 1
ATOM 990 N N . TYR A 1 131 ? -7.385 -6.486 1.810 1.00 89.12 131 TYR A N 1
ATOM 991 C CA . TYR A 1 131 ? -6.499 -7.422 2.493 1.00 89.12 131 TYR A CA 1
ATOM 992 C C . TYR A 1 131 ? -5.871 -8.427 1.525 1.00 89.12 131 TYR A C 1
ATOM 994 O O . TYR A 1 131 ? -4.678 -8.703 1.620 1.00 89.12 131 TYR A O 1
ATOM 1002 N N . LYS A 1 132 ? -6.634 -8.946 0.560 1.00 87.50 132 LYS A N 1
ATOM 1003 C CA . LYS A 1 132 ? -6.093 -9.820 -0.494 1.00 87.50 132 LYS A CA 1
ATOM 1004 C C . LYS A 1 132 ? -5.056 -9.105 -1.362 1.00 87.50 132 LYS A C 1
ATOM 1006 O O . LYS A 1 132 ? -4.062 -9.728 -1.720 1.00 87.50 132 LYS A O 1
ATOM 1011 N N . MET A 1 133 ? -5.273 -7.821 -1.648 1.00 86.94 133 MET A N 1
ATOM 1012 C CA . MET A 1 133 ? -4.383 -6.992 -2.463 1.00 86.94 133 MET A CA 1
ATOM 1013 C C . MET A 1 133 ? -3.086 -6.623 -1.732 1.00 86.94 133 MET A C 1
ATOM 1015 O O . MET A 1 133 ? -2.002 -6.917 -2.220 1.00 86.94 133 MET A O 1
ATOM 1019 N N . LEU A 1 134 ? -3.189 -5.981 -0.564 1.00 87.69 134 LEU A N 1
ATOM 1020 C CA . LEU A 1 134 ? -2.065 -5.299 0.101 1.00 87.69 134 LEU A CA 1
ATOM 1021 C C . LEU A 1 134 ? -1.760 -5.824 1.503 1.00 87.69 134 LEU A C 1
ATOM 1023 O O . LEU A 1 134 ? -0.848 -5.329 2.165 1.00 87.69 134 LEU A O 1
ATOM 1027 N N . ARG A 1 135 ? -2.528 -6.810 1.984 1.00 89.31 135 ARG A N 1
ATOM 1028 C CA . ARG A 1 135 ? -2.449 -7.320 3.364 1.00 89.31 135 ARG A CA 1
ATOM 1029 C C . ARG A 1 135 ? -2.687 -6.233 4.414 1.00 89.31 135 ARG A C 1
ATOM 1031 O O . ARG A 1 135 ? -2.156 -6.308 5.521 1.00 89.31 135 ARG A O 1
ATOM 1038 N N . ILE A 1 136 ? -3.527 -5.262 4.060 1.00 90.00 136 ILE A N 1
ATOM 1039 C CA . ILE A 1 136 ? -3.985 -4.172 4.920 1.00 90.00 136 ILE A CA 1
ATOM 1040 C C . ILE A 1 136 ? -5.375 -4.514 5.458 1.00 90.00 136 ILE A C 1
ATOM 1042 O O . ILE A 1 136 ? -6.260 -4.912 4.700 1.00 90.00 136 ILE A O 1
ATOM 1046 N N . LYS A 1 137 ? -5.573 -4.351 6.766 1.00 91.88 137 LYS A N 1
ATOM 1047 C CA . LYS A 1 137 ? -6.876 -4.431 7.432 1.00 91.88 137 LYS A CA 1
ATOM 1048 C C . LYS A 1 137 ? -7.155 -3.114 8.133 1.00 91.88 137 LYS A C 1
ATOM 1050 O O . LYS A 1 137 ? -6.316 -2.638 8.888 1.00 91.88 137 LYS A O 1
ATOM 1055 N N . ALA A 1 138 ? -8.351 -2.575 7.941 1.00 92.75 138 ALA A N 1
ATOM 1056 C CA . ALA A 1 138 ? -8.886 -1.515 8.779 1.00 92.75 138 ALA A CA 1
ATOM 1057 C C . ALA A 1 138 ? -10.193 -1.999 9.410 1.00 92.75 138 ALA A C 1
ATOM 1059 O O . ALA A 1 138 ? -11.0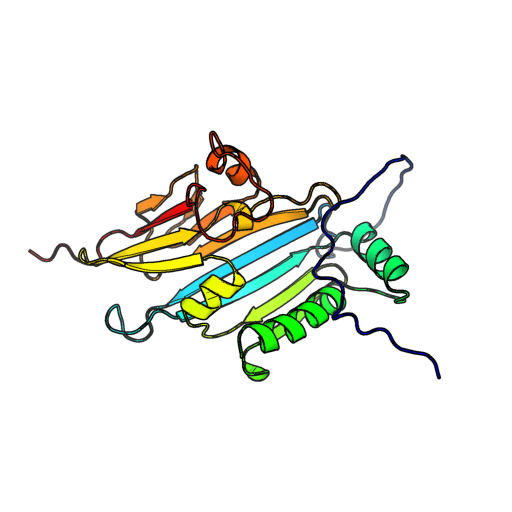11 -2.648 8.754 1.00 92.75 138 ALA A O 1
ATOM 1060 N N . SER A 1 139 ? -10.382 -1.712 10.693 1.00 91.12 139 SER A N 1
ATOM 1061 C CA . SER A 1 139 ? -11.600 -2.069 11.420 1.00 91.12 139 SER A CA 1
ATOM 1062 C C . SER A 1 139 ? -11.979 -0.990 12.423 1.00 91.12 139 SER A C 1
ATOM 1064 O O . SER A 1 139 ? -11.127 -0.251 12.910 1.00 91.12 139 SER A O 1
ATOM 1066 N N . HIS A 1 140 ? -13.271 -0.901 12.724 1.00 88.19 140 HIS A N 1
ATOM 1067 C CA . HIS A 1 140 ? -13.771 -0.071 13.810 1.00 88.19 140 HIS A CA 1
ATOM 1068 C C . HIS A 1 140 ? -13.697 -0.852 15.128 1.00 88.19 140 HIS A C 1
ATOM 1070 O O . HIS A 1 140 ? -14.047 -2.033 15.168 1.00 88.19 140 HIS A O 1
ATOM 1076 N N . THR A 1 141 ? -13.265 -0.203 16.204 1.00 85.06 141 THR A N 1
ATOM 1077 C CA . THR A 1 141 ? -13.169 -0.800 17.540 1.00 85.06 141 THR A CA 1
ATOM 1078 C C . THR A 1 141 ? -14.392 -0.462 18.391 1.00 85.06 141 THR A C 1
ATOM 1080 O O . THR A 1 141 ? -15.075 0.537 18.170 1.00 85.06 141 THR A O 1
ATOM 1083 N N . ASP A 1 142 ? -14.631 -1.230 19.454 1.00 82.00 142 ASP A N 1
ATOM 1084 C CA . ASP A 1 142 ? -15.714 -0.951 20.414 1.00 82.00 142 ASP A CA 1
ATOM 1085 C C . ASP A 1 142 ? -15.562 0.399 21.142 1.00 82.00 142 ASP A C 1
ATOM 1087 O O . ASP A 1 142 ? -16.494 0.873 21.788 1.00 82.00 142 ASP A O 1
ATOM 1091 N N . LYS A 1 143 ? -14.385 1.031 21.052 1.00 79.81 143 LYS A N 1
ATOM 1092 C CA . LYS A 1 143 ? -14.075 2.319 21.686 1.00 79.81 143 LYS A CA 1
ATOM 1093 C C . LYS A 1 143 ? -14.373 3.521 20.790 1.00 79.81 143 LYS A C 1
ATOM 1095 O O . LYS A 1 143 ? -14.068 4.641 21.188 1.00 79.81 143 LYS A O 1
ATOM 1100 N N . GLY A 1 144 ? -14.928 3.308 19.596 1.00 81.44 144 GLY A N 1
ATOM 1101 C CA . GLY A 1 144 ? -15.156 4.393 18.641 1.00 81.44 144 GLY A CA 1
ATOM 1102 C C . GLY A 1 144 ? -13.882 4.850 17.926 1.00 81.44 144 GLY A C 1
ATOM 1103 O O . GLY A 1 144 ? -13.798 6.013 17.547 1.00 81.44 144 GLY A O 1
ATOM 1104 N N . THR A 1 145 ? -12.875 3.975 17.812 1.00 88.69 145 THR A N 1
ATOM 1105 C CA . THR A 1 145 ? -11.624 4.229 17.072 1.00 88.69 145 THR A CA 1
ATOM 1106 C C . THR A 1 145 ? -11.549 3.359 15.827 1.00 88.69 145 THR A C 1
ATOM 1108 O O . THR A 1 145 ? -12.269 2.367 15.705 1.00 88.69 145 THR A O 1
ATOM 1111 N N . TYR A 1 146 ? -10.636 3.692 14.922 1.00 91.69 146 TYR A N 1
ATOM 1112 C CA . TYR A 1 146 ? -10.222 2.817 13.837 1.00 91.69 146 TYR A CA 1
ATOM 1113 C C . TYR A 1 146 ? -8.861 2.210 14.159 1.00 91.69 146 TYR A C 1
ATOM 1115 O O . TYR A 1 146 ? -7.944 2.921 14.572 1.00 91.69 146 TYR A O 1
ATOM 1123 N N . LEU A 1 147 ? -8.735 0.902 13.949 1.00 93.19 147 LEU A N 1
ATOM 1124 C CA . LEU A 1 147 ? -7.482 0.161 14.021 1.00 93.19 147 LEU A CA 1
ATOM 1125 C C . LEU A 1 147 ? -7.066 -0.256 12.612 1.00 93.19 147 LEU A C 1
ATOM 1127 O O . LEU A 1 147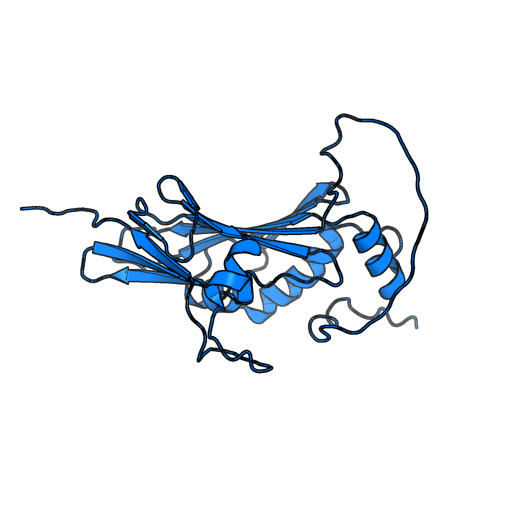 ? -7.815 -0.947 11.916 1.00 93.19 147 LEU A O 1
ATOM 1131 N N . LEU A 1 148 ? -5.858 0.146 12.231 1.00 95.19 148 LEU A N 1
ATOM 1132 C CA . LEU A 1 148 ? -5.170 -0.256 11.014 1.00 95.19 148 LEU A CA 1
ATOM 1133 C C . LEU A 1 148 ? -4.105 -1.300 11.343 1.00 95.19 148 LEU A C 1
ATOM 1135 O O . LEU A 1 148 ? -3.323 -1.106 12.274 1.00 95.19 148 LEU A O 1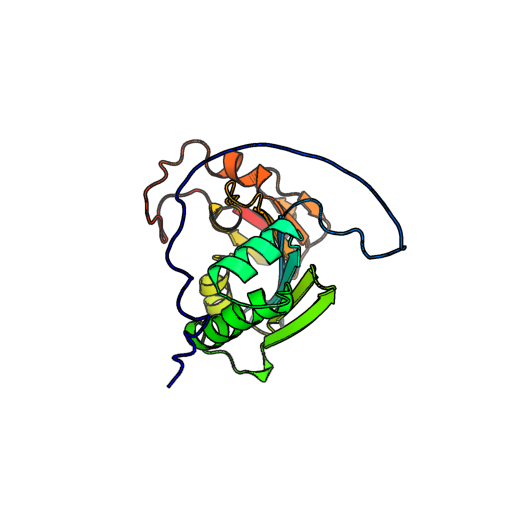
ATOM 1139 N N . GLU A 1 149 ? -4.033 -2.354 10.537 1.00 93.25 149 GLU A N 1
ATOM 1140 C CA . GLU A 1 149 ? -2.998 -3.384 10.595 1.00 93.25 149 GLU A CA 1
ATOM 1141 C C . GLU A 1 149 ? -2.457 -3.685 9.193 1.00 93.25 149 GLU A C 1
ATOM 1143 O O . GLU A 1 149 ? -3.225 -3.915 8.258 1.00 93.25 149 GLU A O 1
ATOM 1148 N N . ILE A 1 150 ? -1.132 -3.728 9.047 1.00 90.94 150 ILE A N 1
ATOM 1149 C CA . ILE A 1 150 ? -0.443 -4.046 7.789 1.00 90.94 150 ILE A CA 1
ATOM 1150 C C . ILE A 1 150 ? 0.615 -5.111 8.060 1.00 90.94 150 ILE A C 1
ATOM 1152 O O . ILE A 1 150 ? 1.344 -5.040 9.057 1.00 90.94 150 ILE A O 1
ATOM 1156 N N . LEU A 1 151 ? 0.730 -6.102 7.176 1.00 87.44 151 LEU A N 1
ATOM 1157 C CA . LEU A 1 151 ? 1.862 -7.025 7.232 1.00 87.44 151 LEU A CA 1
ATOM 1158 C C . LEU A 1 151 ? 3.147 -6.314 6.772 1.00 87.44 151 LEU A C 1
ATOM 1160 O O . LEU A 1 151 ? 3.161 -5.756 5.679 1.00 87.44 151 LEU A O 1
ATOM 1164 N N . PRO A 1 152 ? 4.259 -6.387 7.529 1.00 84.94 152 PRO A N 1
ATOM 1165 C CA . PRO A 1 152 ? 5.511 -5.740 7.141 1.00 84.94 152 PRO A CA 1
ATOM 1166 C C . PRO A 1 152 ? 6.038 -6.195 5.782 1.00 84.94 152 PRO A C 1
ATOM 1168 O O . PRO A 1 152 ? 6.700 -5.420 5.107 1.00 84.94 152 PRO A O 1
ATOM 1171 N N . ALA A 1 153 ? 5.717 -7.422 5.357 1.00 82.69 153 ALA A N 1
ATOM 1172 C CA . ALA A 1 153 ? 6.091 -7.945 4.044 1.00 82.69 153 ALA A CA 1
ATOM 1173 C C . ALA A 1 153 ? 5.628 -7.053 2.874 1.00 82.69 153 ALA A C 1
ATOM 1175 O O . ALA A 1 153 ? 6.277 -7.058 1.836 1.00 82.69 153 ALA A O 1
ATOM 1176 N N . THR A 1 154 ? 4.576 -6.241 3.050 1.00 84.38 154 THR A N 1
ATOM 1177 C CA . THR A 1 154 ? 4.131 -5.236 2.065 1.00 84.38 154 THR A CA 1
ATOM 1178 C C . THR A 1 154 ? 5.184 -4.145 1.808 1.00 84.38 154 THR A C 1
ATOM 1180 O O . THR A 1 154 ? 5.134 -3.476 0.782 1.00 84.38 154 THR A O 1
ATOM 1183 N N . LEU A 1 155 ? 6.146 -3.966 2.720 1.00 87.25 155 LEU A N 1
ATOM 1184 C CA . LEU A 1 155 ? 7.239 -2.993 2.618 1.00 87.25 155 LEU A CA 1
ATOM 1185 C C . LEU A 1 155 ? 8.606 -3.630 2.341 1.00 87.25 155 LEU A C 1
ATOM 1187 O O . LEU A 1 155 ? 9.606 -2.909 2.299 1.00 87.25 155 LEU A O 1
ATOM 1191 N N . ALA A 1 156 ? 8.678 -4.957 2.204 1.00 86.88 156 ALA A N 1
ATOM 1192 C CA . ALA A 1 156 ? 9.943 -5.653 2.013 1.00 86.88 156 ALA A CA 1
ATOM 1193 C C . ALA A 1 156 ? 10.623 -5.154 0.723 1.00 86.88 156 ALA A C 1
ATOM 1195 O O . ALA A 1 156 ? 10.040 -5.301 -0.352 1.00 86.88 156 ALA A O 1
ATOM 1196 N N . PRO A 1 157 ? 11.822 -4.549 0.799 1.00 83.81 157 PRO A N 1
ATOM 1197 C CA . PRO A 1 157 ? 12.499 -4.054 -0.391 1.00 83.81 157 PRO A CA 1
ATOM 1198 C C . PRO A 1 157 ? 12.920 -5.213 -1.302 1.00 83.81 157 PRO A C 1
ATOM 1200 O O . PRO A 1 157 ? 13.249 -6.304 -0.826 1.00 83.81 157 PRO A O 1
ATOM 1203 N N . ILE A 1 158 ? 12.961 -4.958 -2.610 1.00 85.00 158 ILE A N 1
ATOM 1204 C CA . ILE A 1 158 ? 13.542 -5.880 -3.593 1.00 85.00 158 ILE A CA 1
ATOM 1205 C C . ILE A 1 158 ? 14.890 -5.300 -4.013 1.00 85.00 158 ILE A C 1
ATOM 1207 O O . ILE A 1 158 ? 14.976 -4.417 -4.865 1.00 85.00 158 ILE A O 1
ATOM 1211 N N . GLU A 1 159 ? 15.951 -5.791 -3.370 1.00 82.38 159 GLU A N 1
ATOM 1212 C CA . GLU A 1 159 ? 17.315 -5.280 -3.562 1.00 82.38 159 GLU A CA 1
ATOM 1213 C C . GLU A 1 159 ? 17.825 -5.476 -4.996 1.00 82.38 159 GLU A C 1
ATOM 1215 O O . GLU A 1 159 ? 18.544 -4.618 -5.501 1.00 82.38 159 GLU A O 1
ATOM 1220 N N . GLU A 1 160 ? 17.429 -6.572 -5.660 1.00 76.50 160 GLU A N 1
ATOM 1221 C CA . GLU A 1 160 ? 17.864 -6.903 -7.027 1.00 76.50 160 GLU A CA 1
ATOM 1222 C C . GLU A 1 160 ? 17.530 -5.793 -8.030 1.00 76.50 160 GLU A C 1
ATOM 1224 O O . GLU A 1 160 ? 18.342 -5.490 -8.902 1.00 76.50 160 GLU A O 1
ATOM 1229 N N . ASP A 1 161 ? 16.375 -5.154 -7.855 1.00 74.38 161 ASP A N 1
ATOM 1230 C CA . ASP A 1 161 ? 15.898 -4.092 -8.731 1.00 74.38 161 ASP A CA 1
ATOM 1231 C C . ASP A 1 161 ? 15.936 -2.723 -8.037 1.00 74.38 161 ASP A C 1
ATOM 1233 O O . ASP A 1 161 ? 15.293 -1.793 -8.505 1.00 74.38 161 ASP A O 1
ATOM 1237 N N . ASN A 1 162 ? 16.647 -2.559 -6.912 1.00 83.75 162 ASN A N 1
ATOM 1238 C CA . ASN A 1 162 ? 16.649 -1.313 -6.125 1.00 83.75 162 ASN A CA 1
ATOM 1239 C C . ASN A 1 162 ? 15.225 -0.743 -5.921 1.00 83.75 162 ASN A C 1
ATOM 1241 O O . ASN A 1 162 ? 14.990 0.460 -6.075 1.00 83.75 162 ASN A O 1
ATOM 1245 N N . LEU A 1 163 ? 14.257 -1.633 -5.676 1.00 87.94 163 LEU A N 1
ATOM 1246 C CA . LEU A 1 163 ? 12.849 -1.287 -5.552 1.00 87.94 163 LEU A CA 1
ATOM 1247 C C . LEU A 1 163 ? 12.491 -1.144 -4.081 1.00 87.94 163 LEU A C 1
ATOM 1249 O O . LEU A 1 163 ? 12.577 -2.089 -3.291 1.00 87.94 163 LEU A O 1
ATOM 1253 N N . THR A 1 164 ? 12.057 0.061 -3.736 1.00 92.38 164 THR A N 1
ATOM 1254 C CA . THR A 1 164 ? 11.558 0.394 -2.404 1.00 92.38 164 THR A CA 1
ATOM 1255 C C . THR A 1 164 ? 10.048 0.557 -2.417 1.00 92.38 164 THR A C 1
ATOM 1257 O O . THR A 1 164 ? 9.443 0.909 -3.432 1.00 92.38 164 THR A O 1
ATOM 1260 N N . TYR A 1 165 ? 9.444 0.317 -1.263 1.00 91.88 165 TYR A N 1
ATOM 1261 C CA . TYR A 1 165 ? 8.015 0.428 -1.048 1.00 91.88 165 TYR A CA 1
ATOM 1262 C C . TYR A 1 165 ? 7.712 1.558 -0.076 1.00 91.88 165 TYR A C 1
ATOM 1264 O O . TYR A 1 165 ? 8.416 1.774 0.914 1.00 91.88 165 TYR A O 1
ATOM 1272 N N . GLU A 1 166 ? 6.621 2.254 -0.348 1.00 95.25 166 GLU A N 1
ATOM 1273 C CA . GLU A 1 166 ? 6.004 3.202 0.565 1.00 95.25 166 GLU A CA 1
ATOM 1274 C C . GLU A 1 166 ? 4.507 2.915 0.626 1.00 95.25 166 GLU A C 1
ATOM 1276 O O . GLU A 1 166 ? 3.852 2.745 -0.403 1.00 95.25 166 GLU A O 1
ATOM 1281 N N . VAL A 1 167 ? 3.960 2.855 1.835 1.00 96.44 167 VAL A N 1
ATOM 1282 C CA . VAL A 1 167 ? 2.526 2.692 2.065 1.00 96.44 167 VAL A CA 1
ATOM 1283 C C . VAL A 1 167 ? 2.041 3.878 2.879 1.00 96.44 167 VAL A C 1
ATOM 1285 O O . VAL A 1 167 ? 2.474 4.086 4.012 1.00 96.44 167 VAL A O 1
ATOM 1288 N N . ASN A 1 168 ? 1.121 4.628 2.289 1.00 97.25 168 ASN A N 1
ATOM 1289 C CA . ASN A 1 168 ? 0.392 5.726 2.897 1.00 97.25 168 ASN A CA 1
ATOM 1290 C C . ASN A 1 168 ? -1.044 5.259 3.120 1.00 97.25 168 ASN A C 1
ATOM 1292 O O . ASN A 1 168 ? -1.733 4.935 2.152 1.00 97.25 168 ASN A O 1
ATOM 1296 N N . VAL A 1 169 ? -1.498 5.220 4.371 1.00 97.50 169 VAL A N 1
ATOM 1297 C CA . VAL A 1 169 ? -2.893 4.885 4.683 1.00 97.50 169 VAL A CA 1
ATOM 1298 C C . VAL A 1 169 ? -3.558 6.053 5.379 1.00 97.50 169 VAL A C 1
ATOM 1300 O O . VAL A 1 169 ? -3.121 6.464 6.454 1.00 97.50 169 VAL A O 1
ATOM 1303 N N . THR A 1 170 ? -4.627 6.549 4.773 1.00 96.88 170 THR A N 1
ATOM 1304 C CA . THR A 1 170 ? -5.515 7.567 5.323 1.00 96.88 170 THR A CA 1
ATOM 1305 C C . THR A 1 170 ? -6.713 6.872 5.961 1.00 96.88 170 THR A C 1
ATOM 1307 O O . THR A 1 170 ? -7.348 6.016 5.347 1.00 96.88 170 THR A O 1
ATOM 1310 N N . LEU A 1 171 ? -6.988 7.190 7.226 1.00 94.25 171 LEU A N 1
ATOM 1311 C CA . LEU A 1 171 ? -8.155 6.700 7.960 1.00 94.25 171 LEU A CA 1
ATOM 1312 C C . LEU A 1 171 ? -9.238 7.788 8.043 1.00 94.25 171 LEU A C 1
ATOM 1314 O O . LEU A 1 171 ? -8.927 8.976 7.904 1.00 94.25 171 LEU A O 1
ATOM 1318 N N . PRO A 1 172 ? -10.497 7.422 8.355 1.00 91.25 172 PRO A N 1
ATOM 1319 C CA . PRO A 1 172 ? -11.569 8.405 8.514 1.00 91.25 172 PRO A CA 1
ATOM 1320 C C . PRO A 1 172 ? -11.314 9.440 9.621 1.00 91.25 172 PRO A C 1
ATOM 1322 O O . PRO A 1 172 ? -11.900 10.516 9.593 1.00 91.25 172 PRO A O 1
ATOM 1325 N N . GLU A 1 173 ? -10.453 9.124 10.595 1.00 91.06 173 GLU A N 1
ATOM 1326 C CA . GLU A 1 173 ? -10.199 9.946 11.782 1.00 91.06 173 GLU A CA 1
ATOM 1327 C C . GLU A 1 173 ? -8.697 10.177 12.008 1.00 91.06 173 GLU A C 1
ATOM 1329 O O . GLU A 1 173 ? -7.877 9.360 11.576 1.00 91.06 173 GLU A O 1
ATOM 1334 N N . PRO A 1 174 ? -8.307 11.247 12.731 1.00 92.88 174 PRO A N 1
ATOM 1335 C CA . PRO A 1 174 ? -6.913 11.520 13.062 1.00 92.88 174 PRO A CA 1
ATOM 1336 C C . PRO A 1 174 ? -6.233 10.370 13.811 1.00 92.88 174 PRO A C 1
ATOM 1338 O O . PRO A 1 174 ? -6.776 9.820 14.776 1.00 92.88 174 PRO A O 1
ATOM 1341 N N . ILE A 1 175 ? -5.007 10.051 13.401 1.00 93.94 175 ILE A N 1
ATOM 1342 C CA . ILE A 1 175 ? -4.192 8.993 13.996 1.00 93.94 175 ILE A CA 1
ATOM 1343 C C . ILE A 1 175 ? -3.516 9.532 15.257 1.00 93.94 175 ILE A C 1
ATOM 1345 O O . ILE A 1 175 ? -2.852 10.566 15.235 1.00 93.94 175 ILE A O 1
ATOM 1349 N N . GLU A 1 176 ? -3.671 8.820 16.373 1.00 93.00 176 GLU A N 1
ATOM 1350 C CA . GLU A 1 176 ? -3.065 9.195 17.658 1.00 93.00 176 GLU A CA 1
ATOM 1351 C C . GLU A 1 176 ? -1.754 8.446 17.906 1.00 93.00 176 GLU A C 1
ATOM 1353 O O . GLU A 1 176 ? -0.827 8.984 18.514 1.00 93.00 176 GLU A O 1
ATOM 1358 N N . LYS A 1 177 ? -1.657 7.202 17.428 1.00 91.88 177 LYS A N 1
ATOM 1359 C CA . LYS A 1 177 ? -0.462 6.372 17.594 1.00 91.88 177 LYS A CA 1
ATOM 1360 C C . LYS A 1 177 ? -0.206 5.501 16.373 1.00 91.88 177 LYS A C 1
ATOM 1362 O O . LYS A 1 177 ? -1.137 4.935 15.807 1.00 91.88 177 LYS A O 1
ATOM 1367 N N . ALA A 1 178 ? 1.072 5.333 16.052 1.00 94.00 178 ALA A N 1
ATOM 1368 C CA . ALA A 1 178 ? 1.580 4.352 15.104 1.00 94.00 178 ALA A CA 1
ATOM 1369 C C . ALA A 1 178 ? 2.820 3.663 15.696 1.00 94.00 178 ALA A C 1
ATOM 1371 O O . ALA A 1 178 ? 3.550 4.267 16.486 1.00 94.00 178 ALA A O 1
ATOM 1372 N N . ASN A 1 179 ? 3.050 2.394 15.359 1.00 92.62 179 ASN A N 1
ATOM 1373 C CA . ASN A 1 179 ? 4.247 1.661 15.783 1.00 92.62 179 ASN A CA 1
ATOM 1374 C C . ASN A 1 179 ? 5.358 1.707 14.711 1.00 92.62 179 ASN A C 1
ATOM 1376 O O . ASN A 1 179 ? 5.159 2.225 13.612 1.00 92.62 179 ASN A O 1
ATOM 1380 N N . VAL A 1 180 ? 6.538 1.165 15.050 1.00 87.69 180 VAL A N 1
ATOM 1381 C CA . VAL A 1 180 ? 7.693 1.017 14.137 1.00 87.69 180 VAL A CA 1
ATOM 1382 C C . VAL A 1 180 ? 8.045 2.335 13.435 1.00 87.69 180 VAL A C 1
ATOM 1384 O O . VAL A 1 180 ? 8.252 2.396 12.225 1.00 87.69 180 VAL A O 1
ATOM 1387 N N . SER A 1 181 ? 8.025 3.423 14.208 1.00 86.69 181 SER A N 1
ATOM 1388 C CA . SER A 1 181 ? 8.346 4.772 13.737 1.00 86.69 181 SER A CA 1
ATOM 1389 C C . SER A 1 181 ? 7.523 5.240 12.521 1.00 86.69 181 SER A C 1
ATOM 1391 O O . SER A 1 181 ? 8.007 6.058 11.739 1.00 86.69 181 SER A O 1
ATOM 1393 N N . GLY A 1 182 ? 6.291 4.737 12.354 1.00 90.25 182 GLY A N 1
ATOM 1394 C CA . GLY A 1 182 ? 5.371 5.197 11.311 1.00 90.25 182 GLY A CA 1
ATOM 1395 C C . GLY A 1 182 ? 5.147 6.703 11.410 1.00 90.25 182 GLY A C 1
ATOM 1396 O O . GLY A 1 182 ? 4.829 7.223 12.485 1.00 90.25 182 GLY A O 1
ATOM 1397 N N . LYS A 1 183 ? 5.339 7.418 10.300 1.00 95.25 183 LYS A N 1
ATOM 1398 C CA . LYS A 1 183 ? 5.209 8.876 10.270 1.00 95.25 183 LYS A CA 1
ATOM 1399 C C . LYS A 1 183 ? 3.732 9.237 10.192 1.00 95.25 183 LYS A C 1
ATOM 1401 O O . LYS A 1 183 ? 3.081 8.933 9.200 1.00 95.25 183 LYS A O 1
ATOM 1406 N N . VAL A 1 184 ? 3.224 9.892 11.229 1.00 95.62 184 VAL A N 1
ATOM 1407 C CA . VAL A 1 184 ? 1.829 10.341 11.302 1.00 95.62 184 VAL A CA 1
ATOM 1408 C C . VAL A 1 184 ? 1.716 11.793 10.842 1.00 95.62 184 VAL A C 1
ATOM 1410 O O . VAL A 1 184 ? 2.451 12.653 11.328 1.00 95.62 184 VAL A O 1
ATOM 1413 N N . ASP A 1 185 ? 0.775 12.054 9.938 1.00 95.31 185 ASP A N 1
ATOM 1414 C CA . ASP A 1 185 ? 0.359 13.385 9.497 1.00 95.31 185 ASP A CA 1
ATOM 1415 C C . ASP A 1 185 ? -1.176 13.451 9.443 1.00 95.31 185 ASP A C 1
ATOM 1417 O O . ASP A 1 185 ? -1.820 12.894 8.551 1.00 95.31 185 ASP A O 1
ATOM 1421 N N . GLY A 1 186 ? -1.781 14.070 10.461 1.00 94.06 186 GLY A N 1
ATOM 1422 C CA . GLY A 1 186 ? -3.234 14.127 10.617 1.00 94.06 186 GLY A CA 1
ATOM 1423 C C . GLY A 1 186 ? -3.868 12.736 10.726 1.00 94.06 186 GLY A C 1
ATOM 1424 O O . GLY A 1 186 ? -3.685 12.027 11.714 1.00 94.06 186 GLY A O 1
ATOM 1425 N N . ASN A 1 187 ? -4.652 12.360 9.720 1.00 95.00 187 ASN A N 1
ATOM 1426 C CA . ASN A 1 187 ? -5.312 11.058 9.603 1.00 95.00 187 ASN A CA 1
ATOM 1427 C C . ASN A 1 187 ? -4.555 10.064 8.708 1.00 95.00 187 ASN A C 1
ATOM 1429 O O . ASN A 1 187 ? -5.065 8.979 8.439 1.00 95.00 187 ASN A O 1
ATOM 1433 N N . THR A 1 188 ? -3.357 10.423 8.246 1.00 96.88 188 THR A N 1
ATOM 1434 C CA . THR A 1 188 ? -2.530 9.581 7.382 1.00 96.88 188 THR A CA 1
ATOM 1435 C C . THR A 1 188 ? -1.308 9.079 8.134 1.00 96.88 188 THR A C 1
ATOM 1437 O O . THR A 1 188 ? -0.672 9.815 8.890 1.00 96.88 188 THR A O 1
ATOM 1440 N N . VAL A 1 189 ? -0.967 7.811 7.925 1.00 97.25 189 VAL A N 1
ATOM 1441 C CA . VAL A 1 189 ? 0.287 7.220 8.392 1.00 97.25 189 VAL A CA 1
ATOM 1442 C C . VAL A 1 189 ? 1.081 6.687 7.209 1.00 97.25 189 VAL A C 1
ATOM 1444 O O . VAL A 1 189 ? 0.528 6.044 6.315 1.00 97.25 189 VAL A O 1
ATOM 1447 N N . THR A 1 190 ? 2.384 6.947 7.229 1.00 96.94 190 THR A N 1
ATOM 1448 C CA . THR A 1 190 ? 3.333 6.478 6.222 1.00 96.94 190 THR A CA 1
ATOM 1449 C C . THR A 1 190 ? 4.329 5.511 6.845 1.00 96.94 190 THR A C 1
ATOM 1451 O O . THR A 1 190 ? 4.962 5.827 7.859 1.00 96.94 190 THR A O 1
ATOM 1454 N N . TRP A 1 191 ? 4.526 4.371 6.186 1.00 95.50 191 TRP A N 1
ATOM 1455 C CA . TRP A 1 191 ? 5.681 3.501 6.396 1.00 95.50 191 TRP A CA 1
ATOM 1456 C C . TRP A 1 191 ? 6.417 3.264 5.075 1.00 95.50 191 TRP A C 1
ATOM 1458 O O . TRP A 1 191 ? 5.803 3.184 4.011 1.00 95.50 191 TRP A O 1
ATOM 1468 N N . THR A 1 192 ? 7.736 3.127 5.154 1.00 94.50 192 THR A N 1
ATOM 1469 C CA . THR A 1 192 ? 8.636 2.869 4.025 1.00 94.50 192 THR A CA 1
ATOM 1470 C C . THR A 1 192 ? 9.382 1.548 4.215 1.00 94.50 192 THR A C 1
ATOM 1472 O O . THR A 1 192 ? 9.353 0.947 5.293 1.00 94.50 192 THR A O 1
ATOM 1475 N N . SER A 1 193 ? 10.105 1.101 3.188 1.00 90.44 193 SER A N 1
ATOM 1476 C CA . SER A 1 193 ? 11.000 -0.059 3.291 1.00 90.44 193 SER A CA 1
ATOM 1477 C C . SER A 1 193 ? 12.023 0.034 4.426 1.00 90.44 193 SER A C 1
ATOM 1479 O O . SER A 1 193 ? 12.401 -1.000 4.971 1.00 90.44 193 SER A O 1
ATOM 1481 N N . ASP A 1 194 ? 12.412 1.233 4.867 1.00 90.19 194 ASP A N 1
ATOM 1482 C CA . ASP A 1 194 ? 13.319 1.391 6.013 1.00 90.19 194 ASP A CA 1
ATOM 1483 C C . ASP A 1 194 ? 12.683 0.898 7.323 1.00 90.19 194 ASP A C 1
ATOM 1485 O O . ASP A 1 194 ? 13.368 0.370 8.204 1.00 90.19 194 ASP A O 1
ATOM 1489 N N . ASN A 1 195 ? 11.354 0.992 7.444 1.00 90.62 195 ASN A N 1
ATOM 1490 C CA . ASN A 1 195 ? 10.628 0.479 8.605 1.00 90.62 195 ASN A CA 1
ATOM 1491 C C . ASN A 1 195 ? 10.578 -1.060 8.631 1.00 90.62 195 ASN A C 1
ATOM 1493 O O . ASN A 1 195 ? 10.342 -1.645 9.692 1.00 90.62 195 ASN A O 1
ATOM 1497 N N . TYR A 1 196 ? 10.820 -1.741 7.502 1.00 87.50 196 TYR A N 1
ATOM 1498 C CA . TYR A 1 196 ? 10.734 -3.203 7.409 1.00 87.50 196 TYR A CA 1
ATOM 1499 C C . TYR A 1 196 ? 11.708 -3.905 8.362 1.00 87.50 196 TYR A C 1
ATOM 1501 O O . TYR A 1 196 ? 11.311 -4.803 9.106 1.00 87.50 196 TYR A O 1
ATOM 1509 N N . ALA A 1 197 ? 12.972 -3.475 8.395 1.00 85.25 197 ALA A N 1
ATOM 1510 C CA . ALA A 1 197 ? 13.997 -4.104 9.229 1.00 85.25 197 ALA A CA 1
ATOM 1511 C C . ALA A 1 197 ? 13.661 -4.018 10.729 1.00 85.25 197 ALA A C 1
ATOM 1513 O O . ALA A 1 197 ? 13.834 -4.988 11.473 1.00 85.25 197 ALA A O 1
ATOM 1514 N N . GLU A 1 198 ? 13.135 -2.874 11.176 1.00 86.88 198 GLU A N 1
ATOM 1515 C CA . GLU A 1 198 ? 12.683 -2.689 12.556 1.00 86.88 198 GLU A CA 1
ATOM 1516 C C . GLU A 1 198 ? 11.468 -3.581 12.863 1.00 86.88 198 GLU A C 1
ATOM 1518 O O . GLU A 1 198 ? 11.453 -4.280 13.885 1.00 86.88 198 GLU A O 1
ATOM 1523 N N . ALA A 1 199 ? 10.487 -3.626 11.956 1.00 85.56 199 ALA A N 1
ATOM 1524 C CA . ALA A 1 199 ? 9.293 -4.458 12.097 1.00 85.56 199 ALA A CA 1
ATOM 1525 C C . ALA A 1 199 ? 9.628 -5.954 12.192 1.00 85.56 199 ALA A C 1
ATOM 1527 O O . ALA A 1 199 ? 9.024 -6.685 12.980 1.00 85.56 199 ALA A O 1
ATOM 1528 N N . MET A 1 200 ? 10.628 -6.406 11.436 1.00 84.44 200 MET A N 1
ATOM 1529 C CA . MET A 1 200 ? 11.044 -7.809 11.382 1.00 84.44 200 MET A CA 1
ATOM 1530 C C . MET A 1 200 ? 12.060 -8.195 12.461 1.00 84.44 200 MET A C 1
ATOM 1532 O O . MET A 1 200 ? 12.448 -9.361 12.562 1.00 84.44 200 MET A O 1
ATOM 1536 N N . LYS A 1 201 ? 12.473 -7.262 13.327 1.00 84.62 201 LYS A N 1
ATOM 1537 C CA . LYS A 1 201 ? 13.429 -7.552 14.401 1.00 84.62 201 LYS A CA 1
ATOM 1538 C C . LYS A 1 201 ? 12.908 -8.653 15.331 1.00 84.62 201 LYS A C 1
ATOM 1540 O O . LYS A 1 201 ? 11.920 -8.461 16.051 1.00 84.62 201 LYS A O 1
ATOM 1545 N N . GLY A 1 202 ? 13.633 -9.773 15.364 1.00 77.31 202 GLY A N 1
ATOM 1546 C CA . GLY A 1 202 ? 13.316 -10.947 16.185 1.00 77.31 202 GLY A CA 1
ATOM 1547 C C . GLY A 1 202 ? 12.257 -11.878 15.585 1.00 77.31 202 GLY A C 1
ATOM 1548 O O . GLY A 1 202 ? 11.782 -12.763 16.290 1.00 77.31 202 GLY A O 1
ATOM 1549 N N . VAL A 1 203 ? 11.879 -11.679 14.319 1.00 75.44 203 VAL A N 1
ATOM 1550 C CA . VAL A 1 203 ? 10.971 -12.563 13.578 1.00 75.44 203 VAL A CA 1
ATOM 1551 C C . VAL A 1 203 ? 11.795 -13.573 12.781 1.00 75.44 203 VAL A C 1
ATOM 1553 O O . VAL A 1 203 ? 12.706 -13.200 12.046 1.00 75.44 203 VAL A O 1
ATOM 1556 N N . GLU A 1 204 ? 11.472 -14.859 12.911 1.00 69.38 204 GLU A N 1
ATOM 1557 C CA . GLU A 1 204 ? 12.041 -15.903 12.057 1.00 69.38 204 GLU A CA 1
ATOM 1558 C C . GLU A 1 204 ? 11.349 -15.856 10.687 1.00 69.38 204 GLU A C 1
ATOM 1560 O O . GLU A 1 204 ? 10.176 -16.210 10.565 1.00 69.38 204 GLU A O 1
ATOM 1565 N N . ILE A 1 205 ? 12.066 -15.402 9.656 1.00 62.41 205 ILE A N 1
ATOM 1566 C CA . ILE A 1 205 ? 11.534 -15.332 8.291 1.00 62.41 205 ILE A CA 1
ATOM 1567 C C . ILE A 1 205 ? 11.544 -16.738 7.695 1.00 62.41 205 ILE A C 1
ATOM 1569 O O . ILE A 1 205 ? 12.605 -17.298 7.421 1.00 62.41 205 ILE A O 1
ATOM 1573 N N . LYS A 1 206 ? 10.357 -17.307 7.473 1.00 58.34 206 LYS A N 1
ATOM 1574 C CA . LYS A 1 206 ? 10.202 -18.573 6.747 1.00 58.34 206 LYS A CA 1
ATOM 1575 C C . LYS A 1 206 ? 9.799 -18.305 5.298 1.00 58.34 206 LYS A C 1
ATOM 1577 O O . LYS A 1 206 ? 9.009 -17.388 5.057 1.00 58.34 206 LYS A O 1
ATOM 1582 N N . PRO A 1 207 ? 10.286 -19.107 4.331 1.00 44.41 207 PRO A N 1
ATOM 1583 C CA . PRO A 1 207 ? 9.756 -19.065 2.975 1.00 44.41 207 PRO A CA 1
ATOM 1584 C C . PRO A 1 207 ? 8.250 -19.335 3.060 1.00 44.41 207 PRO A C 1
ATOM 1586 O O . PRO A 1 207 ? 7.855 -20.338 3.649 1.00 44.41 207 PRO A O 1
ATOM 1589 N N . MET A 1 208 ? 7.421 -18.443 2.511 1.00 52.50 208 MET A N 1
ATOM 1590 C CA . MET A 1 208 ? 5.951 -18.519 2.573 1.00 52.50 208 MET A CA 1
ATOM 1591 C C . MET A 1 208 ? 5.314 -18.225 3.948 1.00 52.50 208 MET A C 1
ATOM 1593 O O . MET A 1 208 ? 4.359 -18.900 4.328 1.00 52.50 208 MET A O 1
ATOM 1597 N N . MET A 1 209 ? 5.760 -17.197 4.686 1.00 51.75 209 MET A N 1
ATOM 1598 C CA . MET A 1 209 ? 4.950 -16.607 5.773 1.00 51.75 209 MET A CA 1
ATOM 1599 C C . MET A 1 209 ? 3.679 -15.940 5.216 1.00 51.75 209 MET A C 1
ATOM 1601 O O . MET A 1 209 ? 3.533 -14.720 5.204 1.00 51.75 209 MET A O 1
ATOM 1605 N N . TYR A 1 210 ? 2.742 -16.755 4.748 1.00 52.19 210 TYR A N 1
ATOM 1606 C CA . TYR A 1 210 ? 1.375 -16.352 4.495 1.00 52.19 210 TYR A CA 1
ATOM 1607 C C . TYR A 1 210 ? 0.614 -16.513 5.817 1.00 52.19 210 TYR A C 1
ATOM 1609 O O . TYR A 1 210 ? 0.421 -17.609 6.331 1.00 52.19 210 TYR A O 1
ATOM 1617 N N . GLU A 1 211 ? 0.230 -15.371 6.383 1.00 50.53 211 GLU A N 1
ATOM 1618 C CA . GLU A 1 211 ? -0.857 -15.205 7.359 1.00 50.53 211 GLU A CA 1
ATOM 1619 C C . GLU A 1 211 ? -0.598 -15.507 8.846 1.00 50.53 211 GLU A C 1
ATOM 1621 O O . GLU A 1 211 ? -1.393 -15.054 9.668 1.00 50.53 211 GLU A O 1
ATOM 1626 N N . ALA A 1 212 ? 0.521 -16.110 9.260 1.00 47.06 212 ALA A N 1
ATOM 1627 C CA . ALA A 1 212 ? 0.820 -16.215 10.695 1.00 47.06 212 ALA A CA 1
ATOM 1628 C C . ALA A 1 212 ? 2.322 -16.255 11.019 1.00 47.06 212 ALA A C 1
ATOM 1630 O O . ALA A 1 212 ? 3.036 -17.115 10.515 1.00 47.06 212 ALA A O 1
ATOM 1631 N N . ALA A 1 213 ? 2.743 -15.361 11.929 1.00 53.12 213 ALA A N 1
ATOM 1632 C CA . ALA A 1 213 ? 3.981 -15.355 12.738 1.00 53.12 213 ALA A CA 1
ATOM 1633 C C . ALA A 1 213 ? 4.939 -14.151 12.577 1.00 53.12 213 ALA A C 1
ATOM 1635 O O . ALA A 1 213 ? 6.047 -14.190 13.105 1.00 53.12 213 ALA A O 1
ATOM 1636 N N . GLY A 1 214 ? 4.524 -13.064 11.917 1.00 59.12 214 GLY A N 1
ATOM 1637 C CA . GLY A 1 214 ? 5.244 -11.779 11.931 1.00 59.12 214 GLY A CA 1
ATOM 1638 C C . GLY A 1 214 ? 4.575 -10.734 12.829 1.00 59.12 214 GLY A C 1
ATOM 1639 O O . GLY A 1 214 ? 3.397 -10.861 13.163 1.00 59.12 214 GLY A O 1
ATOM 1640 N N . LYS A 1 215 ? 5.313 -9.687 13.216 1.00 77.62 215 LYS A N 1
ATOM 1641 C CA . LYS A 1 215 ? 4.712 -8.481 13.815 1.00 77.62 215 LYS A CA 1
ATOM 1642 C C . LYS A 1 215 ? 3.853 -7.759 12.772 1.00 77.62 215 LYS A C 1
ATOM 1644 O O . LYS A 1 215 ? 4.093 -7.920 11.582 1.00 77.62 215 LYS A O 1
ATOM 1649 N N . THR A 1 216 ? 2.888 -6.955 13.206 1.00 85.31 216 THR A N 1
ATOM 1650 C CA . THR A 1 216 ? 2.104 -6.068 12.334 1.00 85.31 216 THR A CA 1
ATOM 1651 C C . THR A 1 216 ? 2.546 -4.619 12.506 1.00 85.31 216 THR A C 1
ATOM 1653 O O . THR A 1 216 ? 2.942 -4.196 13.598 1.00 85.31 216 THR A O 1
ATOM 1656 N N . LEU A 1 217 ? 2.482 -3.850 11.421 1.00 90.75 217 LEU A N 1
ATOM 1657 C CA . LEU A 1 217 ? 2.486 -2.392 11.497 1.00 90.75 217 LEU A CA 1
ATOM 1658 C C . LEU A 1 217 ? 1.079 -1.963 11.888 1.00 90.75 217 LEU A C 1
ATOM 1660 O O . LEU A 1 217 ? 0.112 -2.466 11.316 1.00 90.75 217 LEU A O 1
ATOM 1664 N N . THR A 1 218 ? 0.957 -1.081 12.870 1.00 93.44 218 THR A N 1
ATOM 1665 C CA . THR A 1 218 ? -0.341 -0.701 13.426 1.00 93.44 218 THR A CA 1
ATOM 1666 C C . THR A 1 218 ? -0.451 0.796 13.595 1.00 93.44 218 THR A C 1
ATOM 1668 O O . THR A 1 218 ? 0.484 1.415 14.111 1.00 93.44 218 THR A O 1
ATOM 1671 N N . ALA A 1 219 ? -1.619 1.344 13.276 1.00 93.81 219 ALA A N 1
ATOM 1672 C CA . ALA A 1 219 ? -2.019 2.686 13.677 1.00 93.81 219 ALA A CA 1
ATOM 1673 C C . ALA A 1 219 ? -3.423 2.663 14.286 1.00 93.81 219 ALA A C 1
ATOM 1675 O O . ALA A 1 219 ? -4.258 1.849 13.896 1.00 93.81 219 ALA A O 1
ATOM 1676 N N . GLU A 1 220 ? -3.678 3.543 15.250 1.00 93.81 220 GLU A N 1
ATOM 1677 C CA . GLU A 1 220 ? -5.004 3.707 15.849 1.00 93.81 220 GLU A CA 1
ATOM 1678 C C . GLU A 1 220 ? -5.393 5.183 15.869 1.00 93.81 220 GLU A C 1
ATOM 1680 O O . GLU A 1 220 ? -4.569 6.054 16.180 1.00 93.81 220 GLU A O 1
ATOM 1685 N N . THR A 1 221 ? -6.655 5.456 15.555 1.00 90.94 221 THR A N 1
ATOM 1686 C CA . THR A 1 221 ? -7.223 6.800 15.658 1.00 90.94 221 THR A CA 1
ATOM 1687 C C . THR A 1 221 ? -7.630 7.122 17.088 1.00 90.94 221 THR A C 1
ATOM 1689 O O . THR A 1 221 ? -7.809 6.235 17.927 1.00 90.94 221 THR A O 1
ATOM 1692 N N . ARG A 1 222 ? -7.820 8.408 17.371 1.00 84.38 222 ARG A N 1
ATOM 1693 C CA . ARG A 1 222 ? -8.473 8.836 18.611 1.00 84.38 222 ARG A CA 1
ATOM 1694 C C . ARG A 1 222 ? -9.977 8.491 18.567 1.00 84.38 222 ARG A C 1
ATOM 1696 O O . ARG A 1 222 ? -10.548 8.488 17.475 1.00 84.38 222 ARG A O 1
ATOM 1703 N N . PRO A 1 223 ? -10.643 8.226 19.711 1.00 77.38 223 PRO A N 1
ATOM 1704 C CA . PRO A 1 223 ? -12.097 8.080 19.746 1.00 77.38 223 PRO A CA 1
ATOM 1705 C C . PRO A 1 223 ? -12.800 9.353 19.271 1.00 77.38 223 PRO A C 1
ATOM 1707 O O . PRO A 1 223 ? -12.481 10.435 19.771 1.00 77.38 223 PRO A O 1
ATOM 1710 N N . THR A 1 224 ? -13.780 9.238 18.369 1.00 64.50 224 THR A N 1
ATOM 1711 C CA . THR A 1 224 ? -14.459 10.424 17.815 1.00 64.50 224 THR A CA 1
ATOM 1712 C C . THR A 1 224 ? -15.390 11.126 18.811 1.00 64.50 224 THR A C 1
ATOM 1714 O O . THR A 1 224 ? -15.768 12.255 18.553 1.00 64.50 224 THR A O 1
ATOM 1717 N N . ASN A 1 225 ? -15.723 10.534 19.968 1.00 56.78 225 ASN A N 1
ATOM 1718 C CA . ASN A 1 225 ? -16.374 11.246 21.076 1.00 56.78 225 ASN A CA 1
ATOM 1719 C C . ASN A 1 225 ? -16.180 10.525 22.420 1.00 56.78 225 ASN A C 1
ATOM 1721 O O . ASN A 1 225 ? -16.707 9.438 22.656 1.00 56.78 225 ASN A O 1
ATOM 1725 N N . THR A 1 226 ? -15.494 11.186 23.353 1.00 42.66 226 THR A N 1
ATOM 1726 C CA . THR A 1 226 ? -15.782 11.075 24.788 1.00 42.66 226 THR A CA 1
ATOM 1727 C C . THR A 1 226 ? -16.973 11.978 25.104 1.00 42.66 226 THR A C 1
ATOM 1729 O O . THR A 1 226 ? -16.801 13.018 25.737 1.00 42.66 226 THR A O 1
ATOM 1732 N N . ASP A 1 227 ? -18.168 11.626 24.634 1.00 37.25 227 ASP A N 1
ATOM 1733 C CA . ASP A 1 227 ? -19.378 12.296 25.110 1.00 37.25 227 ASP A CA 1
ATOM 1734 C C . ASP A 1 227 ? -19.642 11.817 26.546 1.00 37.25 227 ASP A C 1
ATOM 1736 O O . ASP A 1 227 ? -20.024 10.668 26.786 1.00 37.25 227 ASP A O 1
ATOM 1740 N N . LYS A 1 228 ? -19.348 12.697 27.507 1.00 34.88 228 LYS A N 1
ATOM 1741 C CA . LYS A 1 228 ? -19.932 12.694 28.851 1.00 34.88 228 LYS A CA 1
ATOM 1742 C C . LYS A 1 228 ? -21.088 13.678 28.884 1.00 34.88 228 LYS A C 1
ATOM 1744 O O . LYS A 1 228 ? -20.911 14.778 28.316 1.00 34.88 228 LYS A O 1
#

=== Feature glossary ===
Feature key, reading from the visual/contextual features back to the raw sequence:

Rendered structure images. Structure images are PyMOL renders from six orthogonal camera directions. Cartoon representation draws helices as coils and strands as arrows; sticks shows the backbone as bonds; surface shows the solvent-excluded envelope. Rainbow coloring maps sequence position to hue (blue→red, N→C); chain coloring assigns a distinct color per polypeptide.

Contact-map, Ramachandran, and PAE plots. Three diagnostic plots accompany the record. The Cα contact map visualizes the tertiary structure as a 2D adjacency matrix (8 Å cutoff, sequence-local contacts suppressed). The Ramachandran plot shows the distribution of backbone (φ, ψ) torsions, with points in the α and β basins reflecting secondary structure content. The PAE plot shows AlphaFold's inter-residue confidence as a color matrix.

InterPro / GO / CATH / organism. The annotation block draws on four external resources. InterPro: which protein families and domains the sequence belongs to. GO: standardized terms for what the protein does, what process it participates in, and where in the cell it acts. CATH: which structural fold it has in the CATH hierarchy. Organism: the species of origin.

Nearest PDB structures. Structural nearest neighbors (via Foldseek easy-search vs the PDB). Reported per hit: target PDB id, E-value, and alignment TM-score. A TM-score above ~0.5 is the conventional threshold for 'same fold'.

Predicted aligned error. Predicted aligned error is AlphaFold's pairwise confidence. Unlike pLDDT (per-residue), PAE is per-residue-pair and captures whether two parts of the structure are correctly placed relative to each other. Units are ångströms of expected positional error.

Solvent-accessible surface area. SASA measures how much of the protein is reachable by solvent. It is computed by rolling a water-sized probe over the atomic surface and summing the exposed area (Å²). Per-residue SASA distinguishes core (buried, low SASA) from surface (exposed, high SASA) residues; total SASA is a whole-molecule size measure.

B-factor. Crystallographic B-factors measure how much each atom's electron density is smeared out, in Å². They rise in mobile loops and surface residues and fall in the buried interior. In AlphaFold models this column is repurposed to hold pLDDT instead.

pLDDT. For AlphaFold models, the B-factor field carries pLDDT — the model's own estimate of local accuracy on a 0–100 scale. Regions with pLDDT<50 should be treated as essentially unmodeled; they often correspond to intrinsically disordered segments.

Backbone torsions (φ/ψ). φ (phi) and ψ (psi) are the two rotatable backbone dihedrals per residue: φ is the C(i-1)–N–Cα–C torsion, ψ is the N–Cα–C–N(i+1) torsion, both in degrees on (−180°, 180°]. α-helical residues cluster near (−60°, −45°); β-strand residues near (−120°, +130°). A Ramachandran plot is simply a scatter of (φ, ψ) for every residue.

Radius of gyration, Cα contacts, bounding box. Radius of gyration (Rg) is the root-mean-square distance of Cα atoms from their centroid — a single number for overall size and compactness. A globular domain of N residues has Rg ≈ 2.2·N^0.38 Å; an extended or disordered chain has a much larger Rg. The Cα contact count is the number of residue pairs whose Cα atoms are within 8 Å and are more than four positions apart in sequence — a standard proxy for tertiary packing density. The bounding box is the smallest axis-aligned box enclosing all Cα atoms.

Secondary structure (3-state, P-SEA). Three-state secondary structure (P-SEA) collapses the eight DSSP classes into helix (a), strand (b), and coil (c). P-SEA assigns these from Cα geometry alone — distances and angles — without requiring backbone oxygens, so it works on any Cα trace.

Secondary structure (8-state, DSSP). Secondary structure is the local, repeating backbone conformation. DSSP classifies it into eight states by reading the hydrogen-bond network: three helix types (H, G, I), two β types (E, B), two non-regular types (T, S), and unstructured coil (-).

Foldseek 3Di. The Foldseek 3Di string encodes local tertiary geometry as a 20-letter alphabet — one character per residue — derived from the relative positions of nearby Cα atoms. Unlike the amino-acid sequence, 3Di is a direct function of the 3D structure, so two proteins with the same fold have similar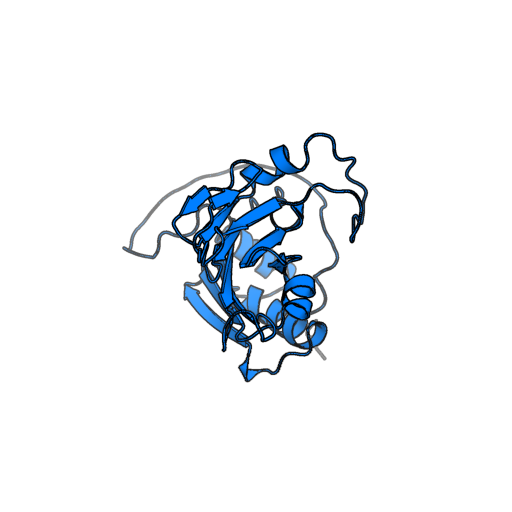 3Di strings even at low sequence identity.

mmCIF coordinates. Structure coordinates are given as an mmCIF _atom_site loop: one row per atom with element, residue name, chain id, sequence number, and x/y/z position in Å. Only the four main-chain atoms per residue are included here; side chains are omitted to keep the record compact.

Sequence. This is the polypeptide sequence — one letter per residue, N-terminus first. Length ranges from a few dozen residues for small domains to over a thousand for large multi-domain proteins.